Protein AF-A0A9W7DKU5-F1 (afdb_monomer_lite)

Foldseek 3Di:
DVVVVVVVVLQLVLQVCVVVVVVVVNVVSCVVVVHDHDNPDDPDHPVVVVVVVVVVVVVVVVVVPPDPPPPVPVPDDPVRVVVCVVVVPDDPPDDPPPPPDPPDLPPVDDDWDFQEKEWEFAQAPPRDTFGWIWTFTPQQWIWIAGPVVSDTQDIDHQPDPPSFRWNYWYDDHHHQWIWTAGQQQKIWIWGWHQDPVRGIDTHTDDIDRPDRGGDDDDDDDDPDPPDPDD

Secondary structure (DSSP, 8-state):
-HHHHHHHHHHHHHHHHHHTT-HHHHHHHHHHTT-PPP-PPPSS-HHHHHHHHHHHHHHHHHHHHS-TT-GGGGTS-HHHHHHHHHTT-----------S-------S-SS--EEEEEEEEEE-TTS-EEEEEEEEETTSEEEEEETTTTEEEEEEES-SGGGPPEEEEEEPTTSSEEEEEETTSEEEEEEEEE-TTS-EEEEEEEEEE--SS-----------------

Radius of gyration: 28.27 Å; chains: 1; bounding box: 56×48×71 Å

InterPro domains:
  IPR006594 LIS1 homology motif [PS50896] (9-37)
  IPR060045 Uncharacterised conserved protein UCP007778-like [PF27702] (8-224)

Organism: Ambrosiozyma monospora (NCBI:txid43982)

Structure (mmCIF, N/CA/C/O backbone):
data_AF-A0A9W7DKU5-F1
#
_entry.id   AF-A0A9W7DKU5-F1
#
loop_
_atom_site.group_PDB
_atom_site.id
_atom_site.type_symbol
_atom_site.label_atom_id
_atom_site.label_alt_id
_atom_site.label_comp_id
_atom_site.label_asym_id
_atom_site.label_entity_id
_atom_site.label_seq_id
_atom_site.pdbx_PDB_ins_code
_atom_site.Cartn_x
_atom_site.Cartn_y
_atom_site.Cartn_z
_atom_site.occupancy
_atom_site.B_iso_or_equiv
_atom_site.auth_seq_id
_atom_site.auth_comp_id
_atom_site.auth_asym_id
_atom_site.auth_atom_id
_atom_site.pdbx_PDB_model_num
ATOM 1 N N . MET A 1 1 ? 20.667 16.387 -25.585 1.00 47.34 1 MET A N 1
ATOM 2 C CA . MET A 1 1 ? 20.121 15.014 -25.560 1.00 47.34 1 MET A CA 1
ATOM 3 C C . MET A 1 1 ? 19.881 14.369 -26.932 1.00 47.34 1 MET A C 1
ATOM 5 O O . MET A 1 1 ? 19.996 13.155 -26.936 1.00 47.34 1 MET A O 1
ATOM 9 N N . PRO A 1 2 ? 19.623 15.064 -28.066 1.00 56.12 2 PRO A N 1
ATOM 10 C CA . PRO A 1 2 ? 19.395 14.369 -29.350 1.00 56.12 2 PRO A CA 1
ATOM 11 C C . PRO A 1 2 ? 20.642 13.654 -29.911 1.00 56.12 2 PRO A C 1
ATOM 13 O O . PRO A 1 2 ? 20.536 12.567 -30.461 1.00 56.12 2 PRO A O 1
ATOM 16 N N . GLU A 1 3 ? 21.845 14.182 -29.663 1.00 61.25 3 GLU A N 1
ATOM 17 C CA . GLU A 1 3 ? 23.104 13.611 -30.185 1.00 61.25 3 GLU A CA 1
ATOM 18 C C . GLU A 1 3 ? 23.424 12.186 -29.688 1.00 61.25 3 GLU A C 1
ATOM 20 O O . GLU A 1 3 ? 24.168 11.452 -30.335 1.00 61.25 3 GLU A O 1
ATOM 25 N N . LEU A 1 4 ? 22.878 11.781 -28.535 1.00 61.50 4 LEU A N 1
ATOM 26 C CA . LEU A 1 4 ? 23.079 10.440 -27.970 1.00 61.50 4 LEU A CA 1
ATOM 27 C C . LEU A 1 4 ? 22.176 9.390 -28.630 1.00 61.50 4 LEU A C 1
ATOM 29 O O . LEU A 1 4 ? 22.598 8.247 -28.798 1.00 61.50 4 LEU A O 1
ATOM 33 N N . GLU A 1 5 ? 20.958 9.778 -29.014 1.00 69.69 5 GLU A N 1
ATOM 34 C CA . GLU A 1 5 ? 20.007 8.893 -29.694 1.00 69.69 5 GLU A CA 1
ATOM 35 C C . GLU A 1 5 ? 20.455 8.629 -31.135 1.00 69.69 5 GLU A C 1
ATOM 37 O O . GLU A 1 5 ? 20.505 7.474 -31.565 1.00 69.69 5 GLU A O 1
ATOM 42 N N . ASP A 1 6 ? 20.899 9.675 -31.836 1.00 78.38 6 ASP A N 1
ATOM 43 C CA . ASP A 1 6 ? 21.422 9.564 -33.201 1.00 78.38 6 ASP A CA 1
ATOM 44 C C . ASP A 1 6 ? 22.658 8.657 -33.262 1.00 78.38 6 ASP A C 1
ATOM 46 O O . ASP A 1 6 ? 22.780 7.817 -34.157 1.00 78.38 6 ASP A O 1
ATOM 50 N N . LEU A 1 7 ? 23.544 8.751 -32.265 1.00 81.94 7 LEU A N 1
ATOM 51 C CA . LEU A 1 7 ? 24.735 7.908 -32.187 1.00 81.94 7 LEU A CA 1
ATOM 52 C C . LEU A 1 7 ? 24.393 6.425 -31.979 1.00 81.94 7 LEU A C 1
ATOM 54 O O . LEU A 1 7 ? 25.037 5.549 -32.566 1.00 81.94 7 LEU A O 1
ATOM 58 N N . HIS A 1 8 ? 23.388 6.127 -31.156 1.00 84.00 8 HIS A N 1
ATOM 59 C CA . HIS A 1 8 ? 22.955 4.752 -30.917 1.00 84.00 8 HIS A CA 1
ATOM 60 C C . HIS A 1 8 ? 22.357 4.129 -32.185 1.00 84.00 8 HIS A C 1
ATOM 62 O O . HIS A 1 8 ? 22.741 3.025 -32.574 1.00 84.00 8 HIS A O 1
ATOM 68 N N . ILE A 1 9 ? 21.497 4.871 -32.889 1.00 84.38 9 ILE A N 1
ATOM 69 C CA . ILE A 1 9 ? 20.890 4.430 -34.152 1.00 84.38 9 ILE A CA 1
ATOM 70 C C . ILE A 1 9 ? 21.968 4.185 -35.214 1.00 84.38 9 ILE A C 1
ATOM 72 O O . ILE A 1 9 ? 21.976 3.136 -35.858 1.00 84.38 9 ILE A O 1
ATOM 76 N N . GLN A 1 10 ? 22.916 5.112 -35.370 1.00 86.88 10 GLN A N 1
ATOM 77 C CA . GLN A 1 10 ? 24.027 4.963 -36.315 1.00 86.88 10 GLN A CA 1
ATOM 78 C C . GLN A 1 10 ? 24.883 3.727 -36.007 1.00 86.88 10 GLN A C 1
ATOM 80 O O . GLN A 1 10 ? 25.298 3.019 -36.924 1.00 86.88 10 GLN A O 1
ATOM 85 N N . THR A 1 11 ? 25.088 3.419 -34.723 1.00 87.38 11 THR A N 1
ATOM 86 C CA . THR A 1 11 ? 25.831 2.228 -34.285 1.00 87.38 11 THR A CA 1
ATOM 87 C C . THR A 1 11 ? 25.085 0.935 -34.632 1.00 87.38 11 THR A C 1
ATOM 89 O O . THR A 1 11 ? 25.689 0.003 -35.165 1.00 87.38 11 THR A O 1
ATOM 92 N N . LEU A 1 12 ? 23.765 0.889 -34.416 1.00 87.56 12 LEU A N 1
ATOM 93 C CA . LEU A 1 12 ? 22.920 -0.248 -34.807 1.00 87.56 12 LEU A CA 1
ATOM 94 C C . LEU A 1 12 ? 22.948 -0.487 -36.326 1.00 87.56 12 LEU A C 1
ATOM 96 O O . LEU A 1 12 ? 23.052 -1.631 -36.776 1.00 87.56 12 LEU A O 1
ATOM 100 N N . ILE A 1 13 ? 22.899 0.588 -37.120 1.00 87.50 13 ILE A N 1
ATOM 101 C CA . ILE A 1 13 ? 22.986 0.520 -38.585 1.00 87.50 13 ILE A CA 1
ATOM 102 C C . ILE A 1 13 ? 24.361 -0.002 -39.016 1.00 87.50 13 ILE A C 1
ATOM 104 O O . ILE A 1 13 ? 24.438 -0.920 -39.832 1.00 87.50 13 ILE A O 1
ATOM 108 N N . ALA A 1 14 ? 25.446 0.539 -38.457 1.00 87.06 14 ALA A N 1
ATOM 109 C CA . ALA A 1 14 ? 26.804 0.110 -38.782 1.00 87.06 14 ALA A CA 1
ATOM 110 C C . ALA A 1 14 ? 27.025 -1.384 -38.480 1.00 87.06 14 ALA A C 1
ATOM 112 O O . ALA A 1 14 ? 27.621 -2.099 -39.290 1.00 87.06 14 ALA A O 1
ATOM 113 N N . HIS A 1 15 ? 26.490 -1.879 -37.360 1.00 87.75 15 HIS A N 1
ATOM 114 C CA . HIS A 1 15 ? 26.568 -3.296 -37.004 1.00 87.75 15 HIS A CA 1
ATOM 115 C C . HIS A 1 15 ? 25.795 -4.181 -37.986 1.00 87.75 15 HIS A C 1
ATOM 117 O O . HIS A 1 15 ? 26.341 -5.162 -38.487 1.00 87.75 15 HIS A O 1
ATOM 123 N N . TYR A 1 16 ? 24.572 -3.786 -38.353 1.00 88.19 16 TYR A N 1
ATOM 124 C CA . TYR A 1 16 ? 23.778 -4.499 -39.355 1.00 88.19 16 TYR A CA 1
ATOM 125 C C . TYR A 1 16 ? 24.484 -4.567 -40.720 1.00 88.19 16 TYR A C 1
ATOM 127 O O . TYR A 1 16 ? 24.527 -5.627 -41.351 1.00 88.19 16 TYR A O 1
ATOM 135 N N . LEU A 1 17 ? 25.063 -3.453 -41.182 1.00 88.94 17 LEU A N 1
ATOM 136 C CA . LEU A 1 17 ? 25.793 -3.404 -42.454 1.00 88.94 17 LEU A CA 1
ATOM 137 C C . LEU A 1 17 ? 27.011 -4.333 -42.440 1.00 88.94 17 LEU A C 1
ATOM 139 O O . LEU A 1 17 ? 27.300 -4.983 -43.446 1.00 88.94 17 LEU A O 1
ATOM 143 N N . LYS A 1 18 ? 27.704 -4.428 -41.301 1.00 86.56 18 LYS A N 1
ATOM 144 C CA . LYS A 1 18 ? 28.833 -5.341 -41.127 1.00 86.56 18 LYS A CA 1
ATOM 145 C C . LYS A 1 18 ? 28.395 -6.807 -41.116 1.00 86.56 18 LYS A C 1
ATOM 147 O O . LYS A 1 18 ? 28.976 -7.595 -41.857 1.00 86.56 18 LYS A O 1
ATOM 152 N N . GLU A 1 19 ? 27.371 -7.166 -40.340 1.00 86.94 19 GLU A N 1
ATOM 153 C CA . GLU A 1 19 ? 26.833 -8.537 -40.271 1.00 86.94 19 GLU A CA 1
ATOM 154 C C . GLU A 1 19 ? 26.373 -9.059 -41.641 1.00 86.94 19 GLU A C 1
ATOM 156 O O . GLU A 1 19 ? 26.553 -10.234 -41.955 1.00 86.94 19 GLU A O 1
ATOM 161 N N . ASN A 1 20 ? 25.837 -8.175 -42.488 1.00 88.31 20 ASN A N 1
ATOM 162 C CA . ASN A 1 20 ? 25.346 -8.514 -43.826 1.00 88.31 20 ASN A CA 1
ATOM 163 C C . ASN A 1 20 ? 26.393 -8.328 -44.943 1.00 88.31 20 ASN A C 1
ATOM 165 O O . ASN A 1 20 ? 26.048 -8.382 -46.123 1.00 88.31 20 ASN A O 1
ATOM 169 N N . ASN A 1 21 ? 27.671 -8.122 -44.603 1.00 89.44 21 ASN A N 1
ATOM 170 C CA . ASN A 1 21 ? 28.780 -7.940 -45.552 1.00 89.44 21 ASN A CA 1
ATOM 171 C C . ASN A 1 21 ? 28.615 -6.753 -46.533 1.00 89.44 21 ASN A C 1
ATOM 173 O O . ASN A 1 21 ? 29.176 -6.752 -47.632 1.00 89.44 21 ASN A O 1
ATOM 177 N N . LEU A 1 22 ? 27.892 -5.700 -46.140 1.00 89.88 22 LEU A N 1
ATOM 178 C CA . LEU A 1 22 ? 27.639 -4.495 -46.944 1.00 89.88 22 LEU A CA 1
ATOM 179 C C . LEU A 1 22 ? 28.752 -3.449 -46.767 1.00 89.88 22 LEU A C 1
ATOM 181 O O . LEU A 1 22 ? 28.529 -2.308 -46.360 1.00 89.88 22 LEU A O 1
ATOM 185 N N . THR A 1 23 ? 29.982 -3.841 -47.092 1.00 88.44 23 THR A N 1
ATOM 186 C CA . THR A 1 23 ? 31.206 -3.076 -46.792 1.00 88.44 23 THR A CA 1
ATOM 187 C C . THR A 1 23 ? 31.284 -1.712 -47.482 1.00 88.44 23 THR A C 1
ATOM 189 O O . THR A 1 23 ? 31.751 -0.751 -46.878 1.00 88.44 23 THR A O 1
ATOM 192 N N . LYS A 1 24 ? 30.788 -1.589 -48.721 1.00 88.56 24 LYS A N 1
ATOM 193 C CA . LYS A 1 24 ? 30.760 -0.309 -49.457 1.00 88.56 24 LYS A CA 1
ATOM 194 C C . LYS A 1 24 ? 29.834 0.715 -48.798 1.00 88.56 24 LYS A C 1
ATOM 196 O O . LYS A 1 24 ? 30.181 1.886 -48.691 1.00 88.56 24 LYS A O 1
ATOM 201 N N . THR A 1 25 ? 28.669 0.264 -48.344 1.00 89.31 25 THR A N 1
ATOM 202 C CA . THR A 1 25 ? 27.676 1.113 -47.675 1.00 89.31 25 THR A CA 1
ATOM 203 C C . THR A 1 25 ? 28.145 1.507 -46.279 1.00 89.31 25 THR A C 1
ATOM 205 O O . THR A 1 25 ? 27.963 2.647 -45.870 1.00 89.31 25 THR A O 1
ATOM 208 N N . LEU A 1 26 ? 28.816 0.591 -45.577 1.00 87.94 26 LEU A N 1
ATOM 209 C CA . LEU A 1 26 ? 29.442 0.872 -44.288 1.00 87.94 26 LEU A CA 1
ATOM 210 C C . LEU A 1 26 ? 30.517 1.962 -44.408 1.00 87.94 26 LEU A C 1
ATOM 212 O O . LEU A 1 26 ? 30.524 2.899 -43.620 1.00 87.94 26 LEU A O 1
ATOM 216 N N . GLN A 1 27 ? 31.371 1.889 -45.433 1.00 87.62 27 GLN A N 1
ATOM 217 C CA . GLN A 1 27 ? 32.376 2.924 -45.697 1.00 87.62 27 GLN A CA 1
ATOM 218 C C . GLN A 1 27 ? 31.746 4.287 -46.005 1.00 87.62 27 GLN A C 1
ATOM 220 O O . GLN A 1 27 ? 32.241 5.305 -45.532 1.00 87.62 27 GLN A O 1
ATOM 225 N N . ALA A 1 28 ? 30.652 4.318 -46.772 1.00 89.44 28 ALA A N 1
ATOM 226 C CA . ALA A 1 28 ? 29.928 5.559 -47.044 1.00 89.44 28 ALA A CA 1
ATOM 227 C C . ALA A 1 28 ? 29.355 6.181 -45.756 1.00 89.44 28 ALA A C 1
ATOM 229 O O . ALA A 1 28 ? 29.500 7.383 -45.549 1.00 89.44 28 ALA A O 1
ATOM 230 N N . LEU A 1 29 ? 28.791 5.359 -44.865 1.00 89.31 29 LEU A N 1
ATOM 231 C CA . LEU A 1 29 ? 28.268 5.799 -43.569 1.00 89.31 29 LEU A CA 1
ATOM 232 C C . LEU A 1 29 ? 29.376 6.343 -42.649 1.00 89.31 29 LEU A C 1
ATOM 234 O O . LEU A 1 29 ? 29.209 7.392 -42.034 1.00 89.31 29 LEU A O 1
ATOM 238 N N . GLU A 1 30 ? 30.523 5.663 -42.570 1.00 88.12 30 GLU A N 1
ATOM 239 C CA . GLU A 1 30 ? 31.671 6.120 -41.769 1.00 88.12 30 GLU A CA 1
ATOM 240 C C . GLU A 1 30 ? 32.238 7.459 -42.270 1.00 88.12 30 GLU A C 1
ATOM 242 O O . GLU A 1 30 ? 32.696 8.275 -41.467 1.00 88.12 30 GLU A O 1
ATOM 247 N N . LEU A 1 31 ? 32.190 7.700 -43.586 1.00 89.56 31 LEU A N 1
ATOM 248 C CA . LEU A 1 31 ? 32.593 8.968 -44.195 1.00 89.56 31 LEU A CA 1
ATOM 249 C C . LEU A 1 31 ? 31.596 10.093 -43.902 1.00 89.56 31 LEU A C 1
ATOM 251 O O . LEU A 1 31 ? 32.018 11.201 -43.583 1.00 89.56 31 LEU A O 1
ATOM 255 N N . GLU A 1 32 ? 30.295 9.815 -43.979 1.00 86.44 32 GLU A N 1
ATOM 256 C CA . GLU A 1 32 ? 29.235 10.796 -43.715 1.00 86.44 32 GLU A CA 1
ATOM 257 C C . GLU A 1 32 ? 29.215 11.237 -42.245 1.00 86.44 32 GLU A C 1
ATOM 259 O O . GLU A 1 32 ? 29.110 12.424 -41.944 1.00 86.44 32 GLU A O 1
ATOM 264 N N . VAL A 1 33 ? 29.399 10.286 -41.327 1.00 85.44 33 VAL A N 1
ATOM 265 C CA . VAL A 1 33 ? 29.448 10.537 -39.876 1.00 85.44 33 VAL A CA 1
ATOM 266 C C . VAL A 1 33 ? 30.858 10.955 -39.418 1.00 85.44 33 VAL A C 1
ATOM 268 O O . VAL A 1 33 ? 31.061 11.341 -38.266 1.00 85.44 33 VAL A O 1
ATOM 271 N N . ASN A 1 34 ? 31.849 10.906 -40.317 1.00 86.25 34 ASN A N 1
ATOM 272 C CA . ASN A 1 34 ? 33.266 11.178 -40.055 1.00 86.25 34 ASN A CA 1
ATOM 273 C C . ASN A 1 34 ? 33.799 10.440 -38.806 1.00 86.25 34 ASN A C 1
ATOM 275 O O . ASN A 1 34 ? 34.512 10.997 -37.965 1.00 86.25 34 ASN A O 1
ATOM 279 N N . ARG A 1 35 ? 33.405 9.172 -38.651 1.00 82.69 35 ARG A N 1
ATOM 280 C CA . ARG A 1 35 ? 33.720 8.336 -37.487 1.00 82.69 35 ARG A CA 1
ATOM 281 C C . ARG A 1 35 ? 33.804 6.872 -37.901 1.00 82.69 35 ARG A C 1
ATOM 283 O O . ARG A 1 35 ? 32.966 6.382 -38.645 1.00 82.69 35 ARG A O 1
ATOM 290 N N . LYS A 1 36 ? 34.787 6.157 -37.348 1.00 82.38 36 LYS A N 1
ATOM 291 C CA . LYS A 1 36 ? 34.850 4.691 -37.416 1.00 82.38 36 LYS A CA 1
ATOM 292 C C . LYS A 1 36 ? 34.083 4.085 -36.248 1.00 82.38 36 LYS A C 1
ATOM 294 O O . LYS A 1 36 ? 34.273 4.519 -35.110 1.00 82.38 36 LYS A O 1
ATOM 299 N N . PHE A 1 37 ? 33.253 3.085 -36.518 1.00 81.75 37 PHE A N 1
ATOM 300 C CA . PHE A 1 37 ? 32.490 2.405 -35.473 1.00 81.75 37 PHE A CA 1
ATOM 301 C C . PHE A 1 37 ? 33.325 1.297 -34.819 1.00 81.75 37 PHE A C 1
ATOM 303 O O . PHE A 1 37 ? 34.087 0.593 -35.483 1.00 81.75 37 PHE A O 1
ATOM 310 N N . GLN A 1 38 ? 33.197 1.162 -33.498 1.00 78.75 38 GLN A N 1
ATOM 311 C CA . GLN A 1 38 ? 33.694 0.003 -32.758 1.00 78.75 38 GLN A CA 1
ATOM 312 C C . GLN A 1 38 ? 32.600 -1.066 -32.750 1.00 78.75 38 GLN A C 1
ATOM 314 O O . GLN A 1 38 ? 31.420 -0.743 -32.645 1.00 78.75 38 GLN A O 1
ATOM 319 N N . TYR A 1 39 ? 32.994 -2.327 -32.905 1.00 70.19 39 TYR A N 1
ATOM 320 C CA . TYR A 1 39 ? 32.072 -3.450 -33.115 1.00 70.19 39 TYR A CA 1
ATOM 321 C C . TYR A 1 39 ? 32.077 -4.420 -31.933 1.00 70.19 39 TYR A C 1
ATOM 323 O O . TYR A 1 39 ? 31.933 -5.627 -32.126 1.00 70.19 39 TYR A O 1
ATOM 331 N N . ASP A 1 40 ? 32.321 -3.898 -30.735 1.00 66.44 40 ASP A N 1
ATOM 332 C CA . ASP A 1 40 ? 32.198 -4.679 -29.511 1.00 66.44 40 ASP A CA 1
ATOM 333 C C . ASP A 1 40 ? 30.715 -4.980 -29.248 1.00 66.44 40 ASP A C 1
ATOM 335 O O . ASP A 1 40 ? 29.835 -4.271 -29.743 1.00 66.44 40 ASP A O 1
ATOM 339 N N . SER A 1 41 ? 30.446 -6.083 -28.545 1.00 62.81 41 SER A N 1
ATOM 340 C CA . SER A 1 41 ? 29.128 -6.724 -28.470 1.00 62.81 41 SER A CA 1
ATOM 341 C C . SER A 1 41 ? 27.990 -5.738 -28.200 1.00 62.81 41 SER A C 1
ATOM 343 O O . SER A 1 41 ? 27.953 -5.106 -27.144 1.00 62.81 41 SER A O 1
ATOM 345 N N . LEU A 1 42 ? 27.042 -5.657 -29.133 1.00 73.00 42 LEU A N 1
ATOM 346 C CA . LEU A 1 42 ? 25.752 -5.024 -28.890 1.00 73.00 42 LEU A CA 1
ATOM 347 C C . LEU A 1 42 ? 24.892 -5.913 -27.990 1.00 73.00 42 LEU A C 1
ATOM 349 O O . LEU A 1 42 ? 24.891 -7.135 -28.144 1.00 73.00 42 LEU A O 1
ATOM 353 N N . ASP A 1 43 ? 24.114 -5.283 -27.111 1.00 76.00 43 ASP A N 1
ATOM 354 C CA . ASP A 1 43 ? 23.130 -5.977 -26.274 1.00 76.00 43 ASP A CA 1
ATOM 355 C C . ASP A 1 43 ? 22.001 -6.602 -27.118 1.00 76.00 43 ASP A C 1
ATOM 357 O O . ASP A 1 43 ? 21.480 -7.661 -26.772 1.00 76.00 43 ASP A O 1
ATOM 361 N N . GLU A 1 44 ? 21.641 -5.975 -28.247 1.00 81.25 44 GLU A N 1
ATOM 362 C CA . GLU A 1 44 ? 20.594 -6.450 -29.156 1.00 81.25 44 GLU A CA 1
ATOM 363 C C . GLU A 1 44 ? 20.874 -6.055 -30.627 1.00 81.25 44 GLU A C 1
ATOM 365 O O . GLU A 1 44 ? 21.240 -4.906 -30.898 1.00 81.25 44 GLU A O 1
ATOM 370 N N . PRO A 1 45 ? 20.691 -6.964 -31.609 1.00 85.62 45 PRO A N 1
ATOM 371 C CA . PRO A 1 45 ? 20.859 -6.644 -33.024 1.00 85.62 45 PRO A CA 1
ATOM 372 C C . PRO A 1 45 ? 19.647 -5.894 -33.606 1.00 85.62 45 PRO A C 1
ATOM 374 O O . PRO A 1 45 ? 18.494 -6.168 -33.272 1.00 85.62 45 PRO A O 1
ATOM 377 N N . LEU A 1 46 ? 19.891 -5.014 -34.586 1.00 86.12 46 LEU A N 1
ATOM 378 C CA . LEU A 1 46 ? 18.846 -4.222 -35.259 1.00 86.12 46 LEU A CA 1
ATOM 379 C C . LEU A 1 46 ? 17.732 -5.084 -35.887 1.00 86.12 46 LEU A C 1
ATOM 381 O O . LEU A 1 46 ? 16.568 -4.686 -35.919 1.00 86.12 46 LEU A O 1
ATOM 385 N N . SER A 1 47 ? 18.077 -6.275 -36.376 1.00 85.00 47 SER A N 1
ATOM 386 C CA . SER A 1 47 ? 17.118 -7.226 -36.946 1.00 85.00 47 SER A CA 1
ATOM 387 C C . SER A 1 47 ? 16.091 -7.715 -35.919 1.00 85.00 47 SER A C 1
ATOM 389 O O . SER A 1 47 ? 14.919 -7.853 -36.267 1.00 85.00 47 SER A O 1
ATOM 391 N N . SER A 1 48 ? 16.500 -7.916 -34.660 1.00 87.69 48 SER A N 1
ATOM 392 C CA . SER A 1 48 ? 15.612 -8.275 -33.544 1.00 87.69 48 SER A CA 1
ATOM 393 C C . SER A 1 48 ? 14.599 -7.162 -33.286 1.00 87.69 48 SER A C 1
ATOM 395 O O . SER A 1 48 ? 13.393 -7.386 -33.385 1.00 87.69 48 SER A O 1
ATOM 397 N N . ILE A 1 49 ? 15.088 -5.928 -33.134 1.00 87.62 49 ILE A N 1
ATOM 398 C CA . ILE A 1 49 ? 14.265 -4.735 -32.889 1.00 87.62 49 ILE A CA 1
ATOM 399 C C . ILE A 1 49 ? 13.209 -4.547 -33.994 1.00 87.62 49 ILE A C 1
ATOM 401 O O . ILE A 1 49 ? 12.034 -4.274 -33.725 1.00 87.62 49 ILE A O 1
ATOM 405 N N . ILE A 1 50 ? 13.602 -4.707 -35.263 1.00 88.06 50 ILE A N 1
ATOM 406 C CA . ILE A 1 50 ? 12.684 -4.583 -36.406 1.00 88.06 50 ILE A CA 1
ATOM 407 C C . ILE A 1 50 ? 11.663 -5.729 -36.426 1.00 88.06 50 ILE A C 1
ATOM 409 O O . ILE A 1 50 ? 10.478 -5.496 -36.693 1.00 88.06 50 ILE A O 1
ATOM 413 N N . ASN A 1 51 ? 12.084 -6.961 -36.139 1.00 87.19 51 ASN A N 1
ATOM 414 C CA . ASN A 1 51 ? 11.183 -8.111 -36.077 1.00 87.19 51 ASN A CA 1
ATOM 415 C C . ASN A 1 51 ? 10.134 -7.938 -34.976 1.00 87.19 51 ASN A C 1
ATOM 417 O O . ASN A 1 51 ? 8.944 -8.121 -35.230 1.00 87.19 51 ASN A O 1
ATOM 421 N N . ASP A 1 52 ? 10.533 -7.477 -33.797 1.00 83.56 52 ASP A N 1
ATOM 422 C CA . ASP A 1 52 ? 9.609 -7.184 -32.705 1.00 83.56 52 ASP A CA 1
ATOM 423 C C . ASP A 1 52 ? 8.624 -6.082 -33.083 1.00 83.56 52 ASP A C 1
ATOM 425 O O . ASP A 1 52 ? 7.410 -6.216 -32.888 1.00 83.56 52 ASP A O 1
ATOM 429 N N . ARG A 1 53 ? 9.111 -5.018 -33.730 1.00 85.81 53 ARG A N 1
ATOM 430 C CA . ARG A 1 53 ? 8.245 -3.936 -34.198 1.00 85.81 53 ARG A CA 1
ATOM 431 C C . ARG A 1 53 ? 7.244 -4.409 -35.249 1.00 85.81 53 ARG A C 1
ATOM 433 O O . ARG A 1 53 ? 6.071 -4.035 -35.187 1.00 85.81 53 ARG A O 1
ATOM 440 N N . THR A 1 54 ? 7.678 -5.213 -36.215 1.00 87.25 54 THR A N 1
ATOM 441 C CA . THR A 1 54 ? 6.796 -5.734 -37.269 1.00 87.25 54 THR A CA 1
ATOM 442 C C . THR A 1 54 ? 5.784 -6.733 -36.716 1.00 87.25 54 THR A C 1
ATOM 444 O O . THR A 1 54 ? 4.610 -6.659 -37.081 1.00 87.25 54 THR A O 1
ATOM 447 N N . ASN A 1 55 ? 6.181 -7.600 -35.784 1.00 84.69 55 ASN A N 1
ATOM 448 C CA . ASN A 1 55 ? 5.277 -8.509 -35.080 1.00 84.69 55 ASN A CA 1
ATOM 449 C C . ASN A 1 55 ? 4.231 -7.742 -34.267 1.00 84.69 55 ASN A C 1
ATOM 451 O O . ASN A 1 55 ? 3.039 -8.026 -34.370 1.00 84.69 55 ASN A O 1
ATOM 455 N N . PHE A 1 56 ? 4.647 -6.705 -33.538 1.00 82.69 56 PHE A N 1
ATOM 456 C CA . PHE A 1 56 ? 3.732 -5.827 -32.815 1.00 82.69 56 PHE A CA 1
ATOM 457 C C . PHE A 1 56 ? 2.719 -5.148 -33.749 1.00 82.69 56 PHE A C 1
ATOM 459 O O . PHE A 1 56 ? 1.524 -5.108 -33.453 1.00 82.69 56 PHE A O 1
ATOM 466 N N . LEU A 1 57 ? 3.167 -4.636 -34.901 1.00 81.31 57 LEU A N 1
ATOM 467 C CA . LEU A 1 57 ? 2.278 -4.008 -35.882 1.00 81.31 57 LEU A CA 1
ATOM 468 C C . LEU A 1 57 ? 1.298 -5.010 -36.507 1.00 81.31 57 LEU A C 1
ATOM 470 O O . LEU A 1 57 ? 0.130 -4.667 -36.677 1.00 81.31 57 LEU A O 1
ATOM 474 N N . LYS A 1 58 ? 1.732 -6.246 -36.786 1.00 83.56 58 LYS A N 1
ATOM 475 C CA . LYS A 1 58 ? 0.854 -7.328 -37.264 1.00 83.56 58 LYS A CA 1
ATOM 476 C C . LYS A 1 58 ? -0.220 -7.681 -36.236 1.00 83.56 58 LYS A C 1
ATOM 478 O O . LYS A 1 58 ? -1.392 -7.751 -36.591 1.00 83.56 58 LYS A O 1
ATOM 483 N N . LEU A 1 59 ? 0.157 -7.830 -34.965 1.00 75.75 59 LEU A N 1
ATOM 484 C CA . LEU A 1 59 ? -0.788 -8.086 -33.872 1.00 75.75 59 LEU A CA 1
ATOM 485 C C . LEU A 1 59 ? -1.793 -6.938 -33.717 1.00 75.75 59 LEU A C 1
ATOM 487 O O . LEU A 1 59 ? -2.988 -7.171 -33.551 1.00 75.75 59 LEU A O 1
ATOM 491 N N . LYS A 1 60 ? -1.330 -5.690 -33.836 1.00 75.19 60 LYS A N 1
ATOM 492 C CA . LYS A 1 60 ? -2.192 -4.504 -33.783 1.00 75.19 60 LYS A CA 1
ATOM 493 C C . LYS A 1 60 ? -3.159 -4.428 -34.972 1.00 75.19 60 LYS A C 1
ATOM 495 O O . LYS A 1 60 ? -4.308 -4.038 -34.793 1.00 75.19 60 LYS A O 1
ATOM 500 N N . ALA A 1 61 ? -2.716 -4.802 -36.172 1.00 74.06 61 ALA A N 1
ATOM 501 C CA . ALA A 1 61 ? -3.571 -4.860 -37.357 1.00 74.06 61 ALA A CA 1
ATOM 502 C C . ALA A 1 61 ? -4.649 -5.950 -37.222 1.00 74.06 61 ALA A C 1
ATOM 504 O O . ALA A 1 61 ? -5.825 -5.671 -37.433 1.00 74.06 61 ALA A O 1
ATOM 505 N N . GLN A 1 62 ? -4.279 -7.143 -36.744 1.00 69.12 62 GLN A N 1
ATOM 506 C CA . GLN A 1 62 ? -5.227 -8.228 -36.448 1.00 69.12 62 GLN A CA 1
ATOM 507 C C . GLN A 1 62 ? -6.260 -7.837 -35.378 1.00 69.12 62 GLN A C 1
ATOM 509 O O . GLN A 1 62 ? -7.423 -8.219 -35.468 1.00 69.12 62 GLN A O 1
ATOM 514 N N . GLN A 1 63 ? -5.868 -7.033 -34.385 1.00 60.66 63 GLN A N 1
ATOM 515 C CA . GLN A 1 63 ? -6.796 -6.499 -33.380 1.00 60.66 63 GLN A CA 1
ATOM 516 C C . GLN A 1 63 ? -7.807 -5.487 -33.941 1.00 60.66 63 GLN A C 1
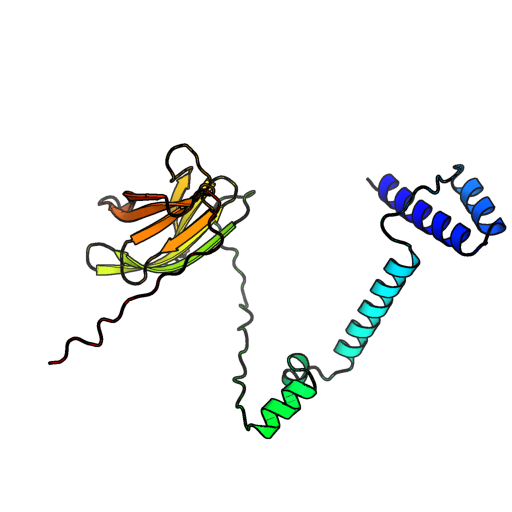ATOM 518 O O . GLN A 1 63 ? -8.879 -5.336 -33.349 1.00 60.66 63 GLN A O 1
ATOM 523 N N . ASN A 1 64 ? -7.469 -4.808 -35.043 1.00 56.56 64 ASN A N 1
ATOM 524 C CA . ASN A 1 64 ? -8.312 -3.800 -35.691 1.00 56.56 64 ASN A CA 1
ATOM 525 C C . ASN A 1 64 ? -9.246 -4.387 -36.764 1.00 56.56 64 ASN A C 1
ATOM 527 O O . ASN A 1 64 ? -10.274 -3.781 -37.043 1.00 56.56 64 ASN A O 1
ATOM 531 N N . GLU A 1 65 ? -8.916 -5.543 -37.350 1.00 54.56 65 GLU A N 1
ATOM 532 C CA . GLU A 1 65 ? -9.778 -6.254 -38.315 1.00 54.56 65 GLU A CA 1
ATOM 533 C C . GLU A 1 65 ? -10.820 -7.171 -37.644 1.00 54.56 65 GLU A C 1
ATOM 535 O O . GLU A 1 65 ? -11.767 -7.613 -38.291 1.00 54.56 65 GLU A O 1
ATOM 540 N N . MET A 1 66 ? -10.687 -7.436 -36.340 1.00 47.12 66 MET A N 1
ATOM 541 C CA . MET A 1 66 ? -11.715 -8.123 -35.556 1.00 47.12 66 MET A CA 1
ATOM 542 C C . MET A 1 66 ? -12.726 -7.125 -34.989 1.00 47.12 66 MET A C 1
ATOM 544 O O . MET A 1 66 ? -12.393 -6.321 -34.112 1.00 47.12 66 MET A O 1
ATOM 548 N N . ASP A 1 67 ? -13.949 -7.249 -35.508 1.00 47.38 67 ASP A N 1
ATOM 549 C CA . ASP A 1 67 ? -15.196 -6.567 -35.152 1.00 47.38 67 ASP A CA 1
ATOM 550 C C . ASP A 1 67 ? -15.200 -5.986 -33.717 1.00 47.38 67 ASP A C 1
ATOM 552 O O . ASP A 1 67 ? -15.017 -6.735 -32.746 1.00 47.38 67 ASP A O 1
ATOM 556 N N . PRO A 1 68 ? -15.374 -4.661 -33.539 1.00 49.81 68 PRO A N 1
ATOM 557 C CA . PRO A 1 68 ? -15.341 -4.016 -32.225 1.00 49.81 68 PRO A CA 1
ATOM 558 C C . PRO A 1 68 ? -16.441 -4.490 -31.262 1.00 49.81 68 PRO A C 1
ATOM 560 O O . PRO A 1 68 ? -16.309 -4.242 -30.065 1.00 49.81 68 PRO A O 1
ATOM 563 N N . ASP A 1 69 ? -17.467 -5.198 -31.747 1.00 50.09 69 ASP A N 1
ATOM 564 C CA . ASP A 1 69 ? -18.565 -5.719 -30.923 1.00 50.09 69 ASP A CA 1
ATOM 565 C C . ASP A 1 69 ? -18.328 -7.133 -30.361 1.00 50.09 69 ASP A C 1
ATOM 567 O O . ASP A 1 69 ? -19.011 -7.547 -29.425 1.00 50.09 69 ASP A O 1
ATOM 571 N N . ASN A 1 70 ? -17.318 -7.875 -30.835 1.00 51.94 70 ASN A N 1
ATOM 572 C CA . ASN A 1 70 ? -17.047 -9.231 -30.340 1.00 51.94 70 ASN A CA 1
ATOM 573 C C . ASN A 1 70 ? -15.970 -9.224 -29.242 1.00 51.94 70 ASN A C 1
ATOM 575 O O . ASN A 1 70 ? -14.837 -9.687 -29.393 1.00 51.94 70 ASN A O 1
ATOM 579 N N . SER A 1 71 ? -16.325 -8.620 -28.110 1.00 52.16 71 SER A N 1
ATOM 580 C CA . SER A 1 71 ? -15.441 -8.462 -26.946 1.00 52.16 71 SER A CA 1
ATOM 581 C C . SER A 1 71 ? -15.106 -9.794 -26.256 1.00 52.16 71 SER A C 1
ATOM 583 O O . SER A 1 71 ? -14.079 -9.902 -25.587 1.00 52.16 71 SER A O 1
ATOM 585 N N . GLU A 1 72 ? -15.930 -10.829 -26.446 1.00 51.97 72 GLU A N 1
ATOM 586 C CA . GLU A 1 72 ? -15.740 -12.146 -25.826 1.00 51.97 72 GLU A CA 1
ATOM 587 C C . GLU A 1 72 ? -14.597 -12.950 -26.465 1.00 51.97 72 GLU A C 1
ATOM 589 O O . GLU A 1 72 ? -13.886 -13.682 -25.775 1.00 51.97 72 GLU A O 1
ATOM 594 N N . SER A 1 73 ? -14.349 -12.780 -27.768 1.00 49.84 73 SER A N 1
ATOM 595 C CA . SER A 1 73 ? -13.304 -13.523 -28.486 1.00 49.84 73 SER A CA 1
ATOM 596 C C . SER A 1 73 ? -11.886 -12.991 -28.257 1.00 49.84 73 SER A C 1
ATOM 598 O O . SER A 1 73 ? -10.927 -13.630 -28.682 1.00 49.84 73 SER A O 1
ATOM 600 N N . LYS A 1 74 ? -11.724 -11.835 -27.595 1.00 57.12 74 LYS A N 1
ATOM 601 C CA . LYS A 1 74 ? -10.407 -11.219 -27.334 1.00 57.12 74 LYS A CA 1
ATOM 602 C C . LYS A 1 74 ? -9.731 -11.722 -26.053 1.00 57.12 74 LYS A C 1
ATOM 604 O O . LYS A 1 74 ? -8.524 -11.550 -25.913 1.00 57.12 74 LYS A O 1
ATOM 609 N N . LEU A 1 75 ? -10.477 -12.333 -25.129 1.00 62.81 75 LEU A N 1
ATOM 610 C CA . LEU A 1 75 ? -9.970 -12.731 -23.806 1.00 62.81 75 LEU A CA 1
ATOM 611 C C . LEU A 1 75 ? -9.541 -14.200 -23.715 1.00 62.81 75 LEU A C 1
ATOM 613 O O . LEU A 1 75 ? -8.755 -14.548 -22.835 1.00 62.81 75 LEU A O 1
ATOM 617 N N . TYR A 1 76 ? -10.039 -15.053 -24.611 1.00 71.38 76 TYR A N 1
ATOM 618 C CA . TYR A 1 76 ? -9.874 -16.501 -24.519 1.00 71.38 76 TYR A CA 1
ATOM 619 C C . TYR A 1 76 ? -9.200 -17.068 -25.764 1.00 71.38 76 TYR A C 1
ATOM 621 O O . TYR A 1 76 ? -9.553 -16.731 -26.893 1.00 71.38 76 TYR A O 1
ATOM 629 N N . THR A 1 77 ? -8.254 -17.986 -25.570 1.00 78.69 77 THR A N 1
ATOM 630 C CA . THR A 1 77 ? -7.689 -18.760 -26.680 1.00 78.69 77 THR A CA 1
ATOM 631 C C . THR A 1 77 ? -8.756 -19.687 -27.286 1.00 78.69 77 THR A C 1
ATOM 633 O O . THR A 1 77 ? -9.709 -20.071 -26.599 1.00 78.69 77 THR A O 1
ATOM 636 N N . PRO A 1 78 ? -8.606 -20.139 -28.546 1.00 77.75 78 PRO A N 1
ATOM 637 C CA . PRO A 1 78 ? -9.545 -21.084 -29.164 1.00 77.75 78 PRO A CA 1
ATOM 638 C C . PRO A 1 78 ? -9.755 -22.367 -28.342 1.00 77.75 78 PRO A C 1
ATOM 640 O O . PRO A 1 78 ? -10.862 -22.900 -28.271 1.00 77.75 78 PRO A O 1
ATOM 643 N N . GLN A 1 79 ? -8.699 -22.830 -27.665 1.00 78.25 79 GLN A N 1
ATOM 644 C CA . GLN A 1 79 ? -8.740 -23.983 -26.764 1.00 78.25 79 GLN A CA 1
ATOM 645 C C . GLN A 1 79 ? -9.599 -23.694 -25.524 1.00 78.25 79 GLN A C 1
ATOM 647 O O . GLN A 1 79 ? -10.461 -24.499 -25.175 1.00 78.25 79 GLN A O 1
ATOM 652 N N . GLN A 1 80 ? -9.435 -22.523 -24.902 1.00 79.94 80 GLN A N 1
ATOM 653 C CA . GLN A 1 80 ? -10.249 -22.094 -23.760 1.00 79.94 80 GLN A CA 1
ATOM 654 C C . GLN A 1 80 ? -11.723 -21.935 -24.144 1.00 79.94 80 GLN A C 1
ATOM 656 O O . GLN A 1 80 ? -12.590 -22.408 -23.417 1.00 79.94 80 GLN A O 1
ATOM 661 N N . LEU A 1 81 ? -12.018 -21.369 -25.317 1.00 80.44 81 LEU A N 1
ATOM 662 C CA . LEU A 1 81 ? -13.389 -21.265 -25.829 1.00 80.44 81 LEU A CA 1
ATOM 663 C C . LEU A 1 81 ? -14.025 -22.642 -26.056 1.00 80.44 81 LEU A C 1
ATOM 665 O O . LEU A 1 81 ? -15.199 -22.836 -25.742 1.00 80.44 81 LEU A O 1
ATOM 669 N N . SER A 1 82 ? -13.261 -23.613 -26.565 1.00 79.69 82 SER A N 1
ATO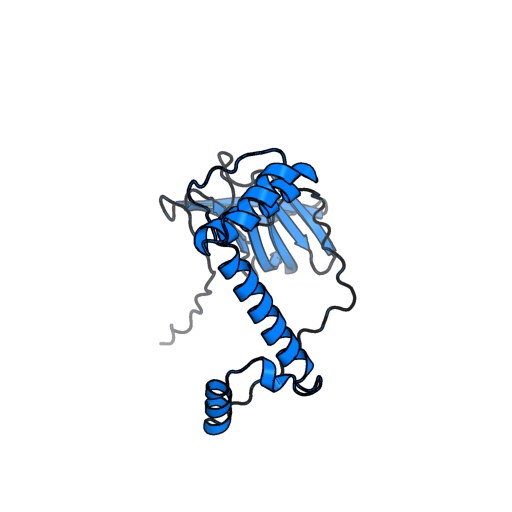M 670 C CA . SER A 1 82 ? -13.747 -24.989 -26.732 1.00 79.69 82 SER A CA 1
ATOM 671 C C . SER A 1 82 ? -14.065 -25.661 -25.389 1.00 79.69 82 SER A C 1
ATOM 673 O O . SER A 1 82 ? -15.071 -26.362 -25.270 1.00 79.69 82 SER A O 1
ATOM 675 N N . LEU A 1 83 ? -13.265 -25.390 -24.353 1.00 84.06 83 LEU A N 1
ATOM 676 C CA . LEU A 1 83 ? -13.481 -25.891 -22.994 1.00 84.06 83 LEU A CA 1
ATOM 677 C C . LEU A 1 83 ? -14.704 -25.245 -22.339 1.00 84.06 83 LEU A C 1
ATOM 679 O O . LEU A 1 83 ? -15.550 -25.954 -21.804 1.00 84.06 83 LEU A O 1
ATOM 683 N N . ILE A 1 84 ? -14.839 -23.923 -22.456 1.00 82.88 84 ILE A N 1
ATOM 684 C CA . ILE A 1 84 ? -15.994 -23.163 -21.958 1.00 82.88 84 ILE A CA 1
ATOM 685 C C . ILE A 1 84 ? -17.290 -23.691 -22.586 1.00 82.88 84 ILE A C 1
ATOM 687 O O . ILE A 1 84 ? -18.249 -23.972 -21.869 1.00 82.88 84 ILE A O 1
ATOM 691 N N . LYS A 1 85 ? -17.297 -23.900 -23.911 1.00 83.88 85 LYS A N 1
ATOM 692 C CA . LYS A 1 85 ? -18.456 -24.433 -24.644 1.00 83.88 85 LYS A CA 1
ATOM 693 C C . LYS A 1 85 ? -18.766 -25.884 -24.281 1.00 83.88 85 LYS A C 1
ATOM 695 O O . LYS A 1 85 ? -19.925 -26.209 -24.048 1.00 83.88 85 LYS A O 1
ATOM 700 N N . SER A 1 86 ? -17.752 -26.749 -24.222 1.00 89.69 86 SER A N 1
ATOM 701 C CA . SER A 1 86 ? -17.944 -28.174 -23.904 1.00 89.69 86 SER A CA 1
ATOM 702 C C . SER A 1 86 ? -18.434 -28.406 -22.475 1.00 89.69 86 SER A C 1
ATOM 704 O O . SER A 1 86 ? -19.212 -29.328 -22.252 1.00 89.69 86 SER A O 1
ATOM 706 N N . HIS A 1 87 ? -18.036 -27.554 -21.530 1.00 86.69 87 HIS A N 1
ATOM 707 C CA . HIS A 1 87 ? -18.413 -27.666 -20.119 1.00 86.69 87 HIS A CA 1
ATOM 708 C C . HIS A 1 87 ? -19.557 -26.725 -19.713 1.00 86.69 87 HIS A C 1
ATOM 710 O O . HIS A 1 87 ? -19.853 -26.622 -18.526 1.00 86.69 87 HIS A O 1
ATOM 716 N N . GLN A 1 88 ? -20.193 -26.035 -20.671 1.00 85.44 88 GLN A N 1
ATOM 717 C CA . GLN A 1 88 ? -21.299 -25.093 -20.425 1.00 85.44 88 GLN A CA 1
ATOM 718 C C . GLN A 1 88 ? -20.971 -24.059 -19.330 1.00 85.44 88 GLN A C 1
ATOM 720 O O . GLN A 1 88 ? -21.826 -23.658 -18.538 1.00 85.44 88 GLN A O 1
ATOM 725 N N . ILE A 1 89 ? -19.708 -23.631 -19.265 1.00 81.62 89 ILE A N 1
ATOM 726 C CA . ILE A 1 89 ? -19.245 -22.680 -18.256 1.00 81.62 89 ILE A CA 1
ATOM 727 C C . ILE A 1 89 ? -19.820 -21.314 -18.618 1.00 81.62 89 ILE A C 1
ATOM 729 O O . ILE A 1 89 ? -19.481 -20.736 -19.649 1.00 81.62 89 ILE A O 1
ATOM 733 N N . THR A 1 90 ? -20.686 -20.780 -17.760 1.00 77.12 90 THR A N 1
ATOM 734 C CA . THR A 1 90 ? -21.169 -19.406 -17.912 1.00 77.12 90 THR A CA 1
ATOM 735 C C . THR A 1 90 ? -20.076 -18.469 -17.422 1.00 77.12 90 THR A C 1
ATOM 737 O O . THR A 1 90 ? -19.846 -18.341 -16.220 1.00 77.12 90 THR A O 1
ATOM 740 N N . VAL A 1 91 ? -19.366 -17.842 -18.354 1.00 74.00 91 VAL A N 1
ATOM 741 C CA . VAL A 1 91 ? -18.391 -16.807 -18.024 1.00 74.00 91 VAL A CA 1
ATOM 742 C C . VAL A 1 91 ? -19.165 -15.517 -17.752 1.00 74.00 91 VAL A C 1
ATOM 744 O O . VAL A 1 91 ? -19.824 -15.014 -18.661 1.00 74.00 91 VAL A O 1
ATOM 747 N N . PRO A 1 92 ? -19.127 -14.960 -16.530 1.00 71.44 92 PRO A N 1
ATOM 748 C CA . PRO A 1 92 ? -19.757 -13.674 -16.281 1.00 71.44 92 PRO A CA 1
ATOM 749 C C . PRO A 1 92 ? -19.059 -12.609 -17.131 1.00 71.44 92 PRO A C 1
ATOM 751 O O . PRO A 1 92 ? -17.834 -12.509 -17.113 1.00 71.44 92 PRO A O 1
ATOM 754 N N . SER A 1 93 ? -19.825 -11.793 -17.857 1.00 67.25 93 SER A N 1
ATOM 755 C CA . SER A 1 93 ? -19.295 -10.596 -18.514 1.00 67.25 93 SER A CA 1
ATOM 756 C C . SER A 1 93 ? -18.915 -9.579 -17.438 1.00 67.25 93 SER A C 1
ATOM 758 O O . SER A 1 93 ? -19.722 -8.744 -17.027 1.00 67.25 93 SER A O 1
ATOM 760 N N . TRP A 1 94 ? -17.684 -9.659 -16.939 1.00 57.12 94 TRP A N 1
ATOM 761 C CA . TRP A 1 94 ? -17.140 -8.658 -16.035 1.00 57.12 94 TRP A CA 1
ATOM 762 C C . TRP A 1 94 ? -16.703 -7.451 -16.865 1.00 57.12 94 TRP A C 1
ATOM 764 O O . TRP A 1 94 ? -15.605 -7.386 -17.408 1.00 57.12 94 TRP A O 1
ATOM 774 N N . SER A 1 95 ? -17.584 -6.462 -16.988 1.00 60.62 95 SER A N 1
ATOM 775 C CA . SER A 1 95 ? -17.181 -5.155 -17.489 1.00 60.62 95 SER A CA 1
ATOM 776 C C . SER A 1 95 ? -16.485 -4.404 -16.360 1.00 60.62 95 SER A C 1
ATOM 778 O O . SER A 1 95 ? -17.103 -4.114 -15.333 1.00 60.62 95 SER A O 1
ATOM 780 N N . ILE A 1 96 ? -15.222 -4.026 -16.551 1.00 58.44 96 ILE A N 1
ATOM 781 C CA . ILE A 1 96 ? -14.652 -2.946 -15.747 1.00 58.44 96 ILE A CA 1
ATOM 782 C C . ILE A 1 96 ? -15.451 -1.705 -16.132 1.00 58.44 96 ILE A C 1
ATOM 784 O O . ILE A 1 96 ? -15.364 -1.244 -17.272 1.00 58.44 96 ILE A O 1
ATOM 788 N N . LEU A 1 97 ? -16.256 -1.181 -15.205 1.00 57.94 97 LEU A N 1
ATOM 789 C CA . LEU A 1 97 ? -16.834 0.145 -15.369 1.00 57.94 97 LEU A CA 1
ATOM 790 C C . LEU A 1 97 ? -15.656 1.086 -15.593 1.00 57.94 97 LEU A C 1
ATOM 792 O O . LEU A 1 97 ? -14.864 1.337 -14.684 1.00 57.94 97 LEU A O 1
ATOM 796 N N . LYS A 1 98 ? -15.485 1.538 -16.837 1.00 55.28 98 LYS A N 1
ATOM 797 C CA . LYS A 1 98 ? -14.467 2.519 -17.195 1.00 55.28 98 LYS A CA 1
ATOM 798 C C . LYS A 1 98 ? -14.837 3.764 -16.400 1.00 55.28 98 LYS A C 1
ATOM 800 O O . LYS A 1 98 ? -15.767 4.470 -16.786 1.00 55.28 98 LYS A O 1
ATOM 805 N N . ASN A 1 99 ? -14.209 3.952 -15.238 1.00 51.38 99 ASN A N 1
ATOM 806 C CA . ASN A 1 99 ? -14.505 5.062 -14.343 1.00 51.38 99 ASN A CA 1
ATOM 807 C C . ASN A 1 99 ? -14.364 6.342 -15.170 1.00 51.38 99 ASN A C 1
ATOM 809 O O . ASN A 1 99 ? -13.265 6.681 -15.608 1.00 51.38 99 ASN A O 1
ATOM 813 N N . ARG A 1 100 ? -15.498 6.990 -15.470 1.00 53.1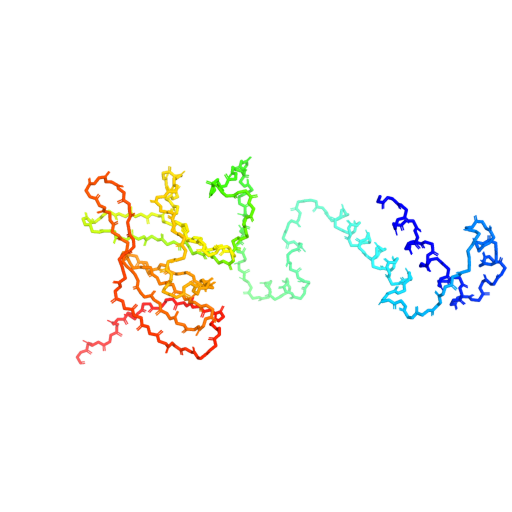2 100 ARG A N 1
ATOM 814 C CA . ARG A 1 100 ? -15.571 8.097 -16.438 1.00 53.12 100 ARG A CA 1
ATOM 815 C C . ARG A 1 100 ? -14.857 9.358 -15.943 1.00 53.12 100 ARG A C 1
ATOM 817 O O . ARG A 1 100 ? -14.592 10.248 -16.737 1.00 53.12 100 ARG A O 1
ATOM 824 N N . GLU A 1 101 ? -14.463 9.387 -14.673 1.00 57.28 101 GLU A N 1
ATOM 825 C CA . GLU A 1 101 ? -13.602 10.411 -14.094 1.00 57.28 101 GLU A CA 1
ATOM 826 C C . GLU A 1 101 ? -12.560 9.745 -13.187 1.00 57.28 101 GLU A C 1
ATOM 828 O O . GLU A 1 101 ? -12.817 9.464 -12.015 1.00 57.28 101 GLU A O 1
ATOM 833 N N . LEU A 1 102 ? -11.365 9.475 -13.718 1.00 63.41 102 LEU A N 1
ATOM 834 C CA . LEU A 1 102 ? -10.209 9.107 -12.89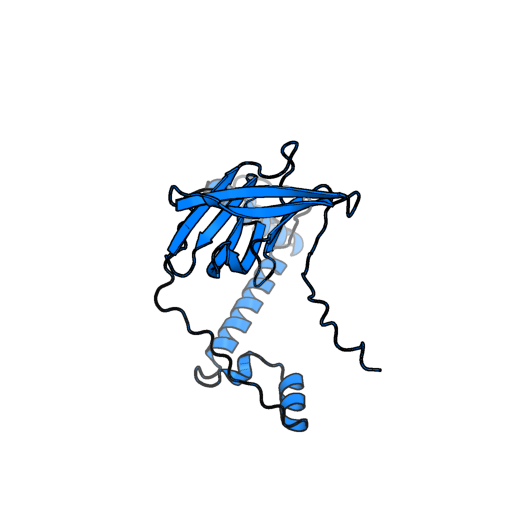9 1.00 63.41 102 LEU A CA 1
ATOM 835 C C . LEU A 1 102 ? -9.734 10.360 -12.155 1.00 63.41 102 LEU A C 1
ATOM 837 O O . LEU A 1 102 ? -8.829 11.056 -12.609 1.00 63.41 102 LEU A O 1
ATOM 841 N N . LYS A 1 103 ? -10.369 10.685 -11.024 1.00 66.38 103 LYS A N 1
ATOM 842 C CA . LYS A 1 103 ? -9.825 11.692 -10.108 1.00 66.38 103 LYS A CA 1
ATOM 843 C C . LYS A 1 103 ? -8.635 11.054 -9.391 1.00 66.38 103 LYS A C 1
ATOM 845 O O . LYS A 1 103 ? -8.843 10.075 -8.672 1.00 66.38 103 LYS A O 1
ATOM 850 N N . PRO A 1 104 ? -7.401 11.544 -9.604 1.00 68.62 104 PRO A N 1
ATOM 851 C CA . PRO A 1 104 ? -6.242 10.983 -8.932 1.00 68.62 104 PRO A CA 1
ATOM 852 C C . PRO A 1 104 ? -6.418 11.130 -7.421 1.00 68.62 104 PRO A C 1
ATOM 854 O O . PRO A 1 104 ? -6.805 12.193 -6.929 1.00 68.62 104 PRO A O 1
ATOM 857 N N . LEU A 1 105 ? -6.133 10.056 -6.688 1.00 69.88 105 LEU A N 1
ATOM 858 C CA . LEU A 1 105 ? -6.096 10.092 -5.235 1.00 69.88 105 LEU A CA 1
ATOM 859 C C . LEU A 1 105 ? -4.917 10.970 -4.808 1.00 69.88 105 LEU A C 1
ATOM 861 O O . LEU A 1 105 ? -3.758 10.594 -4.988 1.00 69.88 105 LEU A O 1
ATOM 865 N N . ASN A 1 106 ? -5.198 12.159 -4.280 1.00 70.44 106 ASN A N 1
ATOM 866 C CA . ASN A 1 106 ? -4.144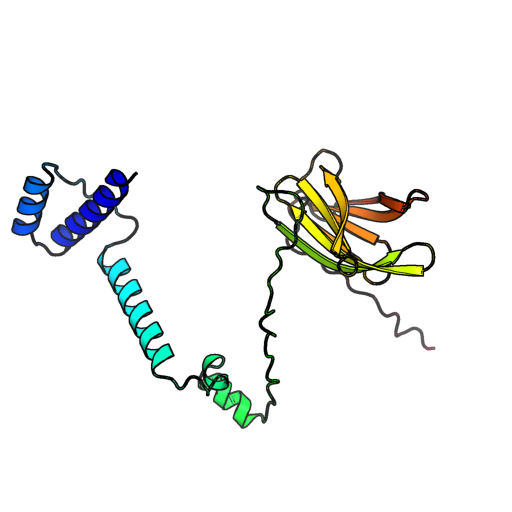 13.067 -3.848 1.00 70.44 106 ASN A CA 1
ATOM 867 C C . ASN A 1 106 ? -3.636 12.660 -2.456 1.00 70.44 106 ASN A C 1
ATOM 869 O O . ASN A 1 106 ? -4.135 13.120 -1.430 1.00 70.44 106 ASN A O 1
ATOM 873 N N . LEU A 1 107 ? -2.605 11.814 -2.427 1.00 70.12 107 LEU A N 1
ATOM 874 C CA . LEU A 1 107 ? -1.876 11.442 -1.208 1.00 70.12 107 LEU A CA 1
ATOM 875 C C . LEU A 1 107 ? -0.866 12.518 -0.754 1.00 70.12 107 LEU A C 1
ATOM 877 O O . LEU A 1 107 ? 0.045 12.224 0.008 1.00 70.12 107 LEU A O 1
ATOM 881 N N . GLN A 1 108 ? -1.002 13.759 -1.239 1.00 66.25 108 GLN A N 1
ATOM 882 C CA . GLN A 1 108 ? -0.197 14.937 -0.880 1.00 66.25 108 GLN A CA 1
ATOM 883 C C . GLN A 1 108 ? 1.318 14.832 -1.152 1.00 66.25 108 GLN A C 1
ATOM 885 O O . GLN A 1 108 ? 2.053 15.781 -0.884 1.00 66.25 108 GLN A O 1
ATOM 890 N N . ASN A 1 109 ? 1.801 13.742 -1.759 1.00 64.19 109 ASN A N 1
ATOM 891 C CA . ASN A 1 109 ? 3.226 13.509 -1.990 1.00 64.19 109 ASN A CA 1
ATOM 892 C C . ASN A 1 109 ? 3.551 13.415 -3.489 1.00 64.19 109 ASN A C 1
ATOM 894 O O . ASN A 1 109 ? 3.078 12.521 -4.185 1.00 64.19 109 ASN A O 1
ATOM 898 N N . GLN A 1 110 ? 4.364 14.342 -4.005 1.00 55.97 110 GLN A N 1
ATOM 899 C CA . GLN A 1 110 ? 4.604 14.479 -5.450 1.00 55.97 110 GLN A CA 1
ATOM 900 C C . GLN A 1 110 ? 5.749 13.607 -6.004 1.00 55.97 110 GLN A C 1
ATOM 902 O O . GLN A 1 110 ? 6.012 13.670 -7.203 1.00 55.97 110 GLN A O 1
ATOM 907 N N . LYS A 1 111 ? 6.459 12.811 -5.181 1.00 72.19 111 LYS A N 1
ATOM 908 C CA . LYS A 1 111 ? 7.654 12.053 -5.631 1.00 72.19 111 LYS A CA 1
ATOM 909 C C . LYS A 1 111 ? 7.898 10.710 -4.918 1.00 72.19 111 LYS A C 1
ATOM 911 O O . LYS A 1 111 ? 9.052 10.321 -4.741 1.00 72.19 111 LYS A O 1
ATOM 916 N N . SER A 1 112 ? 6.862 10.001 -4.477 1.00 81.38 112 SER A N 1
ATOM 917 C CA . SER A 1 112 ? 7.026 8.687 -3.834 1.00 81.38 112 SER A CA 1
ATOM 918 C C . SER A 1 112 ? 6.239 7.592 -4.549 1.00 81.38 112 SER A C 1
ATOM 920 O O . SER A 1 112 ? 5.162 7.824 -5.091 1.00 81.38 112 SER A O 1
ATOM 922 N N . LEU A 1 113 ? 6.815 6.388 -4.578 1.00 89.81 113 LEU A N 1
ATOM 923 C CA . LEU A 1 113 ? 6.188 5.205 -5.161 1.00 89.81 113 LEU A CA 1
ATOM 924 C C . LEU A 1 113 ? 5.456 4.444 -4.058 1.00 89.81 113 LEU A C 1
ATOM 926 O O . LEU A 1 113 ? 6.067 4.134 -3.032 1.00 89.81 113 LEU A O 1
ATOM 930 N N . ILE A 1 114 ? 4.187 4.110 -4.289 1.00 91.88 114 ILE A N 1
ATOM 931 C CA . ILE A 1 114 ? 3.443 3.166 -3.450 1.00 91.88 114 ILE A CA 1
ATOM 932 C C . ILE A 1 114 ? 4.015 1.769 -3.705 1.00 91.88 114 ILE A C 1
ATOM 934 O O . ILE A 1 114 ? 4.017 1.294 -4.838 1.00 91.88 114 ILE A O 1
ATOM 938 N N . ILE A 1 115 ? 4.538 1.135 -2.660 1.00 93.31 115 ILE A N 1
ATOM 939 C CA . ILE A 1 115 ? 5.187 -0.182 -2.735 1.00 93.31 115 ILE A CA 1
ATOM 940 C C . ILE A 1 115 ? 4.298 -1.321 -2.247 1.00 93.31 115 ILE A C 1
ATOM 942 O O . ILE A 1 115 ? 4.599 -2.479 -2.543 1.00 93.31 115 ILE A O 1
ATOM 946 N N . ASP A 1 116 ? 3.257 -0.989 -1.486 1.00 95.56 116 ASP A N 1
ATOM 947 C CA . ASP A 1 116 ? 2.221 -1.911 -1.045 1.00 95.56 116 ASP A CA 1
ATOM 948 C C . ASP A 1 116 ? 0.958 -1.142 -0.645 1.00 95.56 116 ASP A C 1
ATOM 950 O O . ASP A 1 116 ? 1.026 0.031 -0.249 1.00 95.56 116 ASP A O 1
ATOM 954 N N . SER A 1 117 ? -0.190 -1.801 -0.765 1.00 95.00 117 SER A N 1
ATOM 955 C CA . SER A 1 117 ? -1.483 -1.216 -0.430 1.00 95.00 117 SER A CA 1
ATOM 956 C C . SER A 1 117 ? -2.481 -2.266 0.031 1.00 95.00 117 SER A C 1
ATOM 958 O O . SER A 1 117 ? -2.507 -3.372 -0.508 1.00 95.00 117 SER A O 1
ATOM 960 N N . SER A 1 118 ? -3.367 -1.887 0.947 1.00 95.94 118 SER A N 1
ATOM 961 C CA . SER A 1 118 ? -4.440 -2.747 1.444 1.00 95.94 118 SER A CA 1
ATOM 962 C C . SER A 1 118 ? -5.742 -1.956 1.554 1.00 95.94 118 SER A C 1
ATOM 964 O O . SER A 1 118 ? -5.741 -0.825 2.033 1.00 95.94 118 SER A O 1
ATOM 966 N N . LEU A 1 119 ? -6.842 -2.545 1.087 1.00 95.38 119 LEU A N 1
ATOM 967 C CA . LEU A 1 119 ? -8.198 -2.015 1.237 1.00 95.38 119 LEU A CA 1
ATOM 968 C C . LEU A 1 119 ? -8.921 -2.841 2.296 1.00 95.38 119 LEU A C 1
ATOM 970 O O . LEU A 1 119 ? -8.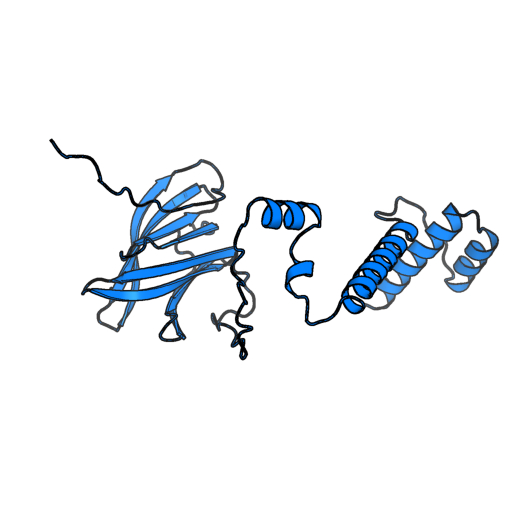899 -4.072 2.229 1.00 95.38 119 LEU A O 1
ATOM 974 N N . VAL A 1 120 ? -9.533 -2.175 3.269 1.00 96.00 120 VAL A N 1
ATOM 975 C CA . VAL A 1 120 ? -10.121 -2.837 4.435 1.00 96.00 120 VAL A CA 1
ATOM 976 C C . VAL A 1 120 ? -11.225 -1.979 5.054 1.00 96.00 120 VAL A C 1
ATOM 978 O O . VAL A 1 120 ? -11.117 -0.755 5.103 1.00 96.00 120 VAL A O 1
ATOM 981 N N . GLU A 1 121 ? -12.271 -2.627 5.557 1.00 96.44 121 GLU A N 1
ATOM 982 C CA . GLU A 1 121 ? -13.236 -2.004 6.465 1.00 96.44 121 GLU A CA 1
ATOM 983 C C . GLU A 1 121 ? -12.744 -2.207 7.904 1.00 96.44 121 GLU A C 1
ATOM 985 O O . GLU A 1 121 ? -12.623 -3.341 8.378 1.00 96.44 121 GLU A O 1
ATOM 990 N N . LEU A 1 122 ? -12.395 -1.111 8.576 1.00 95.38 122 LEU A N 1
ATOM 991 C CA . LEU A 1 122 ? -11.936 -1.101 9.963 1.00 95.38 122 LEU A CA 1
ATOM 992 C C . LEU A 1 122 ? -13.096 -0.734 10.887 1.00 95.38 122 LEU A C 1
ATOM 994 O O . LEU A 1 122 ? -13.858 0.187 10.596 1.00 95.38 122 LEU A O 1
ATOM 998 N N . GLN A 1 123 ? -13.195 -1.410 12.029 1.00 95.12 123 GLN A N 1
ATOM 999 C CA . GLN A 1 123 ? -14.152 -1.070 13.078 1.00 95.12 123 GLN A CA 1
ATOM 1000 C C . GLN A 1 123 ? -13.414 -0.416 14.244 1.00 95.12 123 GLN A C 1
ATOM 1002 O O . GLN A 1 123 ? -12.704 -1.079 14.995 1.00 95.12 123 GLN A O 1
ATOM 1007 N N . LEU A 1 124 ? -13.582 0.896 14.385 1.00 91.56 124 LEU A N 1
ATOM 1008 C CA . LEU A 1 124 ? -12.946 1.691 15.429 1.00 91.56 124 LEU A CA 1
ATOM 1009 C C . LEU A 1 124 ? -13.711 1.602 16.754 1.00 91.56 124 LEU A C 1
ATOM 1011 O O . LEU A 1 124 ? -14.901 1.266 16.801 1.00 91.56 124 LEU A O 1
ATOM 1015 N N . ALA A 1 125 ? -13.036 1.982 17.841 1.00 83.19 125 ALA A N 1
ATOM 1016 C CA . ALA A 1 125 ? -13.661 2.142 19.149 1.00 83.19 125 ALA A CA 1
ATOM 1017 C C . ALA A 1 125 ? -14.917 3.035 19.060 1.00 83.19 125 ALA A C 1
ATOM 1019 O O . ALA A 1 125 ? -14.913 4.081 18.411 1.00 83.19 125 ALA A O 1
ATOM 1020 N N . GLY A 1 126 ? -16.008 2.596 19.694 1.00 79.25 126 GLY A N 1
ATOM 1021 C CA . GLY A 1 126 ? -17.321 3.245 19.585 1.00 79.25 126 GLY A CA 1
ATOM 1022 C C . GLY A 1 126 ? -18.192 2.746 18.424 1.00 79.25 126 GLY A C 1
ATOM 1023 O O . GLY A 1 126 ? -19.265 3.297 18.202 1.00 79.25 126 GLY A O 1
ATOM 1024 N N . GLY A 1 127 ? -17.762 1.705 17.698 1.00 84.06 127 GLY A N 1
ATOM 1025 C CA . GLY A 1 127 ? -18.560 1.050 16.654 1.00 84.06 127 GLY A CA 1
ATOM 1026 C C . GLY A 1 127 ? -18.561 1.779 15.309 1.00 84.06 127 GLY A C 1
ATOM 1027 O O . GLY A 1 127 ? -19.352 1.442 14.431 1.00 84.06 127 GLY A O 1
ATOM 1028 N N . HIS A 1 128 ? -17.685 2.768 15.131 1.00 87.75 128 HIS A N 1
ATOM 1029 C CA . HIS A 1 128 ? -17.563 3.498 13.876 1.00 87.75 128 HIS A CA 1
ATOM 1030 C C . HIS A 1 128 ? -16.840 2.644 12.829 1.00 87.75 128 HIS A C 1
ATOM 1032 O O . HIS A 1 128 ? -15.686 2.264 13.023 1.00 87.75 128 HIS A O 1
ATOM 1038 N N . LEU A 1 129 ? -17.526 2.365 11.722 1.00 93.25 129 LEU A N 1
ATOM 1039 C CA . LEU A 1 129 ? -16.941 1.711 10.554 1.00 93.25 129 LEU A CA 1
ATOM 1040 C C . LEU A 1 129 ? -16.216 2.733 9.677 1.00 93.25 129 LEU A C 1
ATOM 1042 O O . LEU A 1 129 ? -16.730 3.827 9.436 1.00 93.25 129 LEU A O 1
ATOM 1046 N N . LEU A 1 130 ? -15.032 2.355 9.210 1.00 94.38 130 LEU A N 1
ATOM 1047 C CA . LEU A 1 130 ? -14.165 3.158 8.363 1.00 94.38 130 LEU A CA 1
ATOM 1048 C C . LEU A 1 130 ? -13.696 2.319 7.172 1.00 94.38 130 LEU A C 1
ATOM 1050 O O . LEU A 1 130 ? -12.909 1.385 7.338 1.00 94.38 130 LEU A O 1
ATOM 1054 N N . ASN A 1 131 ? -14.102 2.706 5.965 1.00 95.94 131 ASN A N 1
ATOM 1055 C CA . ASN A 1 131 ? -13.549 2.150 4.734 1.00 95.94 131 ASN A CA 1
ATOM 1056 C C . ASN A 1 131 ? -12.195 2.797 4.442 1.00 95.94 131 ASN A C 1
ATOM 1058 O O . ASN A 1 131 ? -12.108 3.918 3.934 1.00 95.94 131 ASN A O 1
ATOM 1062 N N . ALA A 1 132 ? -11.126 2.089 4.794 1.00 95.62 132 ALA A N 1
ATOM 1063 C CA . ALA A 1 132 ? -9.769 2.596 4.733 1.00 95.62 132 ALA A CA 1
ATOM 1064 C C . ALA A 1 132 ? -8.982 1.998 3.562 1.00 95.62 132 ALA A C 1
ATOM 1066 O O . ALA A 1 132 ? -8.971 0.787 3.327 1.00 95.62 132 ALA A O 1
ATOM 1067 N N . ALA A 1 133 ? -8.238 2.864 2.878 1.00 95.50 133 ALA A N 1
ATOM 1068 C CA . ALA A 1 133 ? -7.137 2.476 2.013 1.00 95.50 133 ALA A CA 1
ATOM 1069 C C . ALA A 1 133 ? -5.808 2.775 2.713 1.00 95.50 133 ALA A C 1
ATOM 1071 O O . ALA A 1 133 ? -5.505 3.918 3.062 1.00 95.50 133 ALA A O 1
ATOM 1072 N N . LEU A 1 134 ? -5.019 1.729 2.926 1.00 96.06 134 LEU A N 1
ATOM 1073 C CA . LEU A 1 134 ? -3.698 1.784 3.531 1.00 96.06 134 LEU A CA 1
ATOM 1074 C C . LEU A 1 134 ? -2.660 1.810 2.414 1.00 96.06 134 LEU A C 1
ATOM 1076 O O . LEU A 1 134 ? -2.685 0.944 1.539 1.00 96.06 134 LEU A O 1
ATOM 1080 N N . PHE A 1 135 ? -1.731 2.759 2.458 1.00 95.00 135 PHE A N 1
ATOM 1081 C CA . PHE A 1 135 ? -0.655 2.863 1.476 1.00 95.00 135 PHE A CA 1
ATOM 1082 C C . PHE A 1 135 ? 0.690 2.975 2.161 1.00 95.00 135 PHE A C 1
ATOM 1084 O O . PHE A 1 135 ? 0.885 3.796 3.057 1.00 95.00 135 PHE A O 1
ATOM 1091 N N . VAL A 1 136 ? 1.642 2.190 1.679 1.00 94.06 136 VAL A N 1
ATOM 1092 C CA . VAL A 1 136 ? 3.036 2.285 2.086 1.00 94.06 136 VAL A CA 1
ATOM 1093 C C . VAL A 1 136 ? 3.857 2.757 0.909 1.00 94.06 136 VAL A C 1
ATOM 1095 O O . VAL A 1 136 ? 3.698 2.275 -0.213 1.00 94.06 136 VAL A O 1
ATOM 1098 N N . THR A 1 137 ? 4.784 3.666 1.170 1.00 92.31 137 THR A N 1
ATOM 1099 C CA . THR A 1 137 ? 5.650 4.235 0.142 1.00 92.31 137 THR A CA 1
ATOM 1100 C C . THR A 1 137 ? 7.119 3.861 0.327 1.00 92.31 137 THR A C 1
ATOM 1102 O O . THR A 1 137 ? 7.598 3.568 1.426 1.00 92.31 137 THR A O 1
ATOM 1105 N N . ASN A 1 138 ? 7.882 3.940 -0.763 1.00 90.00 138 ASN A N 1
ATOM 1106 C CA . ASN A 1 138 ? 9.327 3.696 -0.770 1.00 90.00 138 ASN A CA 1
ATOM 1107 C C . ASN A 1 138 ? 10.136 4.664 0.120 1.00 90.00 138 ASN A C 1
ATOM 1109 O O . ASN A 1 138 ? 11.241 4.331 0.542 1.00 90.00 138 ASN A O 1
ATOM 1113 N N . ASN A 1 139 ? 9.594 5.843 0.440 1.00 89.56 139 ASN A N 1
ATOM 1114 C CA . ASN A 1 139 ? 10.199 6.819 1.350 1.00 89.56 139 ASN A CA 1
ATOM 1115 C C . ASN A 1 139 ? 9.786 6.626 2.826 1.00 89.56 139 ASN A C 1
ATOM 1117 O O . ASN A 1 139 ? 9.964 7.544 3.626 1.00 89.56 139 ASN A O 1
ATOM 1121 N N . LYS A 1 140 ? 9.303 5.427 3.194 1.00 91.56 140 LYS A N 1
ATOM 1122 C CA . LYS A 1 140 ? 8.970 5.009 4.571 1.00 91.56 140 LYS A CA 1
ATOM 1123 C C . LYS A 1 140 ? 7.770 5.738 5.183 1.00 91.56 140 LYS A C 1
ATOM 1125 O O . LYS A 1 140 ? 7.718 5.899 6.405 1.00 91.56 140 LYS A O 1
ATOM 1130 N N . TYR A 1 141 ? 6.821 6.176 4.362 1.00 92.19 141 TYR A N 1
ATOM 1131 C CA . TYR A 1 141 ? 5.556 6.707 4.858 1.00 92.19 141 TYR A CA 1
ATOM 1132 C C . TYR A 1 141 ? 4.485 5.621 4.862 1.00 92.19 141 TYR A C 1
ATOM 1134 O O . TYR A 1 141 ? 4.472 4.728 4.012 1.00 92.19 141 TYR A O 1
ATOM 1142 N N . LEU A 1 142 ? 3.594 5.733 5.839 1.00 93.94 142 LEU A N 1
ATOM 1143 C CA . LEU A 1 142 ? 2.311 5.060 5.889 1.00 93.94 142 LEU A CA 1
ATOM 1144 C C . LEU A 1 142 ? 1.220 6.123 5.786 1.00 93.94 142 LEU A C 1
ATOM 1146 O O . LEU A 1 142 ? 1.206 7.073 6.570 1.00 93.94 142 LEU A O 1
ATOM 1150 N N . TYR A 1 143 ? 0.309 5.931 4.843 1.00 94.19 143 TYR A N 1
ATOM 1151 C CA . TYR A 1 143 ? -0.892 6.735 4.688 1.00 94.19 143 TYR A CA 1
ATOM 1152 C C . TYR A 1 143 ? -2.116 5.874 4.976 1.00 94.19 143 TYR A C 1
ATOM 1154 O O . TYR A 1 143 ? -2.198 4.737 4.508 1.00 94.19 143 TYR A O 1
ATOM 1162 N N . ILE A 1 144 ? -3.071 6.434 5.712 1.00 95.00 144 ILE A N 1
ATOM 1163 C CA . ILE A 1 144 ? -4.418 5.880 5.847 1.00 95.00 144 ILE A CA 1
ATOM 1164 C C . ILE A 1 144 ? -5.379 6.894 5.244 1.00 95.00 144 ILE A C 1
ATOM 1166 O O . ILE A 1 144 ? -5.454 8.042 5.689 1.00 95.00 144 ILE A O 1
ATOM 1170 N N . HIS A 1 145 ? -6.081 6.467 4.204 1.00 93.81 145 HIS A N 1
ATOM 1171 C CA . HIS A 1 145 ? -7.049 7.271 3.482 1.00 93.81 145 HIS A CA 1
ATOM 1172 C C . HIS A 1 145 ? -8.457 6.753 3.751 1.00 93.81 145 HIS A C 1
ATOM 1174 O O . HIS A 1 145 ? -8.736 5.578 3.526 1.00 93.81 145 HIS A O 1
ATOM 1180 N N . ASP A 1 146 ? -9.334 7.638 4.200 1.00 92.69 146 ASP A N 1
ATOM 1181 C CA . ASP A 1 146 ? -10.765 7.385 4.306 1.00 92.69 146 ASP A CA 1
ATOM 1182 C C . ASP A 1 146 ? -11.388 7.515 2.914 1.00 92.69 146 ASP A C 1
ATOM 1184 O O . ASP A 1 146 ? -11.410 8.603 2.330 1.00 92.69 146 ASP A O 1
ATOM 1188 N N . ILE A 1 147 ? -11.841 6.387 2.369 1.00 91.81 147 ILE A N 1
ATOM 1189 C CA . ILE A 1 147 ? -12.368 6.286 1.006 1.00 91.81 147 ILE A CA 1
ATOM 1190 C C . ILE A 1 147 ? -13.701 7.028 0.880 1.00 91.81 147 ILE A C 1
ATOM 1192 O O . ILE A 1 147 ? -13.940 7.688 -0.135 1.00 91.81 147 ILE A O 1
ATOM 1196 N N . ASP A 1 148 ? -14.542 6.957 1.910 1.00 91.12 148 ASP A N 1
ATOM 1197 C CA . ASP A 1 148 ? -15.889 7.524 1.893 1.00 91.12 148 ASP A CA 1
ATOM 1198 C C . ASP A 1 148 ? -15.823 9.052 1.958 1.00 91.12 148 ASP A C 1
ATOM 1200 O O . ASP A 1 148 ? -16.441 9.753 1.151 1.00 91.12 148 ASP A O 1
ATOM 1204 N N . ASN A 1 149 ? -14.987 9.575 2.859 1.00 89.00 149 ASN A N 1
ATOM 1205 C CA . ASN A 1 149 ? -14.795 11.015 3.042 1.00 89.00 149 ASN A CA 1
ATOM 1206 C C . ASN A 1 149 ? -13.704 11.612 2.137 1.00 89.00 149 ASN A C 1
ATOM 1208 O O . ASN A 1 149 ? -13.491 12.827 2.143 1.00 89.00 149 ASN A O 1
ATOM 1212 N N . LYS A 1 150 ? -13.015 10.779 1.346 1.00 87.75 150 LYS A N 1
ATOM 1213 C CA . LYS A 1 150 ? -11.946 11.156 0.404 1.00 87.75 150 LYS A CA 1
ATOM 1214 C C . LYS A 1 150 ? -10.827 11.974 1.050 1.00 87.75 150 LYS A C 1
ATOM 1216 O O . LYS A 1 150 ? -10.303 12.920 0.452 1.00 87.75 150 LYS A O 1
ATOM 1221 N N . LYS A 1 151 ? -10.458 11.629 2.284 1.00 88.44 151 LYS A N 1
ATOM 1222 C CA . LYS A 1 151 ? -9.498 12.390 3.094 1.00 88.44 151 LYS A CA 1
ATOM 1223 C C . LYS A 1 151 ? -8.390 11.483 3.622 1.00 88.44 151 LYS A C 1
ATOM 1225 O O . LYS A 1 151 ? -8.649 10.399 4.129 1.00 88.44 151 LYS A O 1
ATOM 1230 N N . ASN A 1 152 ? -7.145 11.960 3.572 1.00 89.50 152 ASN A N 1
ATOM 1231 C CA . ASN A 1 152 ? -6.060 11.340 4.336 1.00 89.50 152 ASN A CA 1
ATOM 1232 C C . ASN A 1 152 ? -6.296 11.615 5.822 1.00 89.50 152 ASN A C 1
ATOM 1234 O O . ASN A 1 152 ? -6.297 12.773 6.243 1.00 89.50 152 ASN A O 1
ATOM 1238 N N . ILE A 1 153 ? -6.523 10.557 6.594 1.00 92.06 153 ILE A N 1
ATOM 1239 C CA . ILE A 1 153 ? -6.791 10.650 8.032 1.00 92.06 153 ILE A CA 1
ATOM 1240 C C . ILE A 1 153 ? -5.533 10.445 8.872 1.00 92.06 153 ILE A C 1
ATOM 1242 O O . ILE A 1 153 ? -5.479 10.909 10.005 1.00 92.06 153 ILE A O 1
ATOM 1246 N N . LEU A 1 154 ? -4.516 9.786 8.311 1.00 93.19 154 LEU A N 1
ATOM 1247 C CA . LEU A 1 154 ? -3.222 9.610 8.953 1.00 93.19 154 LEU A CA 1
ATOM 1248 C C . LEU A 1 154 ? -2.098 9.639 7.918 1.00 93.19 154 LEU A C 1
ATOM 1250 O O . LEU A 1 154 ? -2.166 8.955 6.896 1.00 93.19 154 LEU A O 1
ATOM 1254 N N . GLU A 1 155 ? -1.039 10.380 8.234 1.00 92.81 155 GLU A N 1
ATOM 1255 C CA . GLU A 1 155 ? 0.251 10.341 7.552 1.00 92.81 155 GLU A CA 1
ATOM 1256 C C . GLU A 1 155 ? 1.345 10.137 8.599 1.00 92.81 155 GLU A C 1
ATOM 1258 O O . GLU A 1 155 ? 1.524 10.960 9.496 1.00 92.81 155 GLU A O 1
ATOM 1263 N N . LEU A 1 156 ? 2.089 9.035 8.492 1.00 92.31 156 LEU A N 1
ATOM 1264 C CA . LEU A 1 156 ? 3.122 8.692 9.460 1.00 92.31 156 LEU A CA 1
ATOM 1265 C C . LEU A 1 156 ? 4.434 8.338 8.765 1.00 92.31 156 LEU A C 1
ATOM 1267 O O . LEU A 1 156 ? 4.521 7.373 8.005 1.00 92.31 156 LEU A O 1
ATOM 1271 N N . LYS A 1 157 ? 5.485 9.102 9.071 1.00 91.69 157 LYS A N 1
ATOM 1272 C CA . LYS A 1 157 ? 6.850 8.843 8.606 1.00 91.69 157 LYS A CA 1
ATOM 1273 C C . LYS A 1 157 ? 7.566 7.901 9.568 1.00 91.69 157 LYS A C 1
ATOM 1275 O O . LYS A 1 157 ? 7.615 8.168 10.763 1.00 91.69 157 LYS A O 1
ATOM 1280 N N . ASN A 1 158 ? 8.198 6.853 9.041 1.00 90.25 158 ASN A N 1
ATOM 1281 C CA . ASN A 1 158 ? 8.943 5.852 9.813 1.00 90.25 158 ASN A CA 1
ATOM 1282 C C . ASN A 1 158 ? 8.125 5.224 10.967 1.00 90.25 158 ASN A C 1
ATOM 1284 O O . ASN A 1 158 ? 8.557 5.271 12.119 1.00 90.25 158 ASN A O 1
ATOM 1288 N N . PRO A 1 159 ? 6.960 4.608 10.699 1.00 87.19 159 PRO A N 1
ATOM 1289 C CA . PRO A 1 159 ? 6.135 4.023 11.761 1.00 87.19 159 PRO A CA 1
ATOM 1290 C C . PRO A 1 159 ? 6.812 2.840 12.475 1.00 87.19 159 PRO A C 1
ATOM 1292 O O . PRO A 1 159 ? 6.518 2.562 13.640 1.00 87.19 159 PRO A O 1
ATOM 1295 N N . LEU A 1 160 ? 7.743 2.143 11.818 1.00 88.19 160 LEU A N 1
ATOM 1296 C CA . LEU A 1 160 ? 8.506 1.047 12.419 1.00 88.19 160 LEU A CA 1
ATOM 1297 C C . LEU A 1 160 ? 9.677 1.569 13.263 1.00 88.19 160 LEU A C 1
ATOM 1299 O O . LEU A 1 160 ? 10.307 2.576 12.944 1.00 88.19 160 LEU A O 1
ATOM 1303 N N . THR A 1 161 ? 9.988 0.863 14.351 1.00 78.00 161 THR A N 1
ATOM 1304 C CA . THR A 1 161 ? 11.169 1.145 15.181 1.00 78.00 161 THR A CA 1
ATOM 1305 C C . THR A 1 161 ? 12.463 0.972 14.377 1.00 78.00 161 THR A C 1
ATOM 1307 O O . THR A 1 161 ? 12.527 0.193 13.426 1.00 78.00 161 THR A O 1
ATOM 1310 N N . ASN A 1 162 ? 13.504 1.717 14.755 1.00 78.88 162 ASN A N 1
ATOM 1311 C CA . ASN A 1 162 ? 14.847 1.670 14.154 1.00 78.88 162 ASN A CA 1
ATOM 1312 C C . ASN A 1 162 ? 14.923 2.099 12.677 1.00 78.88 162 ASN A C 1
ATOM 1314 O O . ASN A 1 162 ? 15.887 1.783 11.985 1.00 78.88 162 ASN A O 1
ATOM 1318 N N . GLY A 1 163 ? 13.916 2.824 12.176 1.00 80.50 163 GLY A N 1
ATOM 1319 C CA . GLY A 1 163 ? 13.941 3.384 10.822 1.00 80.50 163 GLY A CA 1
ATOM 1320 C C . GLY A 1 163 ? 13.888 2.334 9.710 1.00 80.50 163 GLY A C 1
ATOM 1321 O O . GLY A 1 163 ? 14.266 2.630 8.573 1.00 80.50 163 GLY A O 1
ATOM 1322 N N . VAL A 1 164 ? 13.434 1.118 10.021 1.00 87.06 164 VAL A N 1
ATOM 1323 C CA . VAL A 1 164 ? 13.234 0.049 9.040 1.00 87.06 164 VAL A CA 1
ATOM 1324 C C . VAL A 1 164 ? 12.136 0.457 8.055 1.00 87.06 164 VAL A C 1
ATOM 1326 O O . VAL A 1 164 ? 11.078 0.942 8.454 1.00 87.06 164 VAL A O 1
ATOM 1329 N N . SER A 1 165 ? 12.378 0.256 6.758 1.00 89.69 165 SER A N 1
ATOM 1330 C CA . SER A 1 165 ? 11.353 0.466 5.731 1.00 89.69 165 SER A CA 1
ATOM 1331 C C . SER A 1 165 ? 10.246 -0.575 5.862 1.00 89.69 165 SER A C 1
ATOM 1333 O O . SER A 1 165 ? 10.522 -1.770 5.994 1.00 89.69 165 SER A O 1
ATOM 1335 N N . ILE A 1 166 ? 8.997 -0.131 5.782 1.00 93.06 166 ILE A N 1
ATOM 1336 C CA . ILE A 1 166 ? 7.843 -1.023 5.684 1.00 93.06 166 ILE A CA 1
ATOM 1337 C C . ILE A 1 166 ? 7.850 -1.643 4.286 1.00 93.06 166 ILE A C 1
ATOM 1339 O O . ILE A 1 166 ? 8.093 -0.941 3.308 1.00 93.06 166 ILE A O 1
ATOM 1343 N N . LYS A 1 167 ? 7.595 -2.946 4.187 1.00 93.75 167 LYS A N 1
ATOM 1344 C CA . LYS A 1 167 ? 7.384 -3.636 2.913 1.00 93.75 167 LYS A CA 1
ATOM 1345 C C . LYS A 1 167 ? 5.913 -3.931 2.658 1.00 93.75 167 LYS A C 1
ATOM 1347 O O . LYS A 1 167 ? 5.500 -3.799 1.513 1.00 93.75 167 LYS A O 1
ATOM 1352 N N . LEU A 1 168 ? 5.186 -4.362 3.690 1.00 95.69 168 LEU A N 1
ATOM 1353 C CA . LEU A 1 168 ? 3.785 -4.770 3.590 1.00 95.69 168 LEU A CA 1
ATOM 1354 C C . LEU A 1 168 ? 2.943 -4.075 4.658 1.00 95.69 168 LEU A C 1
ATOM 1356 O O . LEU A 1 168 ? 3.402 -3.899 5.793 1.00 95.69 168 LEU A O 1
ATOM 1360 N N . VAL A 1 169 ? 1.707 -3.750 4.303 1.00 97.00 169 VAL A N 1
ATOM 1361 C CA . VAL A 1 169 ? 0.660 -3.272 5.202 1.00 97.00 169 VAL A CA 1
ATOM 1362 C C . VAL A 1 169 ? -0.595 -4.114 5.027 1.00 97.00 169 VAL A C 1
ATOM 1364 O O . VAL A 1 169 ? -0.973 -4.482 3.920 1.00 97.00 169 VAL A O 1
ATOM 1367 N N . LEU A 1 170 ? -1.262 -4.418 6.132 1.00 96.94 170 LEU A N 1
ATOM 1368 C CA . LEU A 1 170 ? -2.523 -5.143 6.109 1.00 96.94 170 LEU A CA 1
ATOM 1369 C C . LEU A 1 170 ? -3.402 -4.672 7.254 1.00 96.94 170 LEU A C 1
ATOM 1371 O O . LEU A 1 170 ? -2.970 -4.690 8.403 1.00 96.94 170 LEU A O 1
ATOM 1375 N N . GLY A 1 171 ? -4.636 -4.283 6.957 1.00 96.19 171 GLY A N 1
ATOM 1376 C CA . GLY A 1 171 ? -5.651 -4.137 7.994 1.00 96.19 171 GLY A CA 1
ATOM 1377 C C . GLY A 1 171 ? -6.357 -5.459 8.249 1.00 96.19 171 GLY A C 1
ATOM 1378 O O . GLY A 1 171 ? -6.528 -6.266 7.331 1.00 96.19 171 GLY A O 1
ATOM 1379 N N . ILE A 1 172 ? -6.769 -5.681 9.493 1.00 95.31 172 ILE A N 1
ATOM 1380 C CA . ILE A 1 172 ? -7.632 -6.808 9.835 1.00 95.31 172 ILE A CA 1
ATOM 1381 C C . ILE A 1 172 ? -9.092 -6.349 9.670 1.00 95.31 172 ILE A C 1
ATOM 1383 O O . ILE A 1 172 ? -9.478 -5.355 10.284 1.00 95.31 172 ILE A O 1
ATOM 1387 N N . PRO A 1 173 ? -9.900 -7.028 8.835 1.00 94.44 173 PRO A N 1
ATOM 1388 C CA . PRO A 1 173 ? -11.294 -6.648 8.621 1.00 94.44 173 PRO A CA 1
ATOM 1389 C C . PRO A 1 173 ? -12.101 -6.650 9.918 1.00 94.44 173 PRO A C 1
ATOM 1391 O O . PRO A 1 173 ? -11.946 -7.559 10.735 1.00 94.44 173 PRO A O 1
ATOM 1394 N N . ASN A 1 174 ? -13.002 -5.677 10.065 1.00 93.62 174 ASN A N 1
ATOM 1395 C CA . ASN A 1 174 ? -13.898 -5.530 11.218 1.00 93.62 174 ASN A CA 1
ATOM 1396 C C . ASN A 1 174 ? -13.175 -5.372 12.563 1.00 93.62 174 ASN A C 1
ATOM 1398 O O . ASN A 1 174 ? -13.742 -5.661 13.615 1.00 93.62 174 ASN A O 1
ATOM 1402 N N . THR A 1 175 ? -11.923 -4.922 12.552 1.00 94.50 175 THR A N 1
ATOM 1403 C CA . THR A 1 175 ? -11.209 -4.526 13.767 1.00 94.50 175 THR A CA 1
ATOM 1404 C C . THR A 1 175 ? -10.511 -3.189 13.552 1.00 94.50 175 THR A C 1
ATOM 1406 O O . THR A 1 175 ? -10.525 -2.629 12.457 1.00 94.50 175 THR A O 1
ATOM 1409 N N . ASP A 1 176 ? -9.890 -2.663 14.598 1.00 95.62 176 ASP A N 1
ATOM 1410 C CA . ASP A 1 176 ? -9.049 -1.471 14.552 1.00 95.62 176 ASP A CA 1
ATOM 1411 C C . ASP A 1 176 ? -7.559 -1.811 14.373 1.00 95.62 176 ASP A C 1
ATOM 1413 O O . ASP A 1 176 ? -6.689 -0.965 14.586 1.00 95.62 176 ASP A O 1
ATOM 1417 N N . TYR A 1 177 ? -7.231 -3.047 13.979 1.00 96.31 177 TYR A N 1
ATOM 1418 C CA . TYR A 1 177 ? -5.847 -3.502 13.889 1.00 96.31 177 TYR A CA 1
ATOM 1419 C C . TYR A 1 177 ? -5.244 -3.308 12.503 1.00 96.31 177 TYR A C 1
ATOM 1421 O O . TYR A 1 177 ? -5.787 -3.729 11.481 1.00 96.31 177 TYR A O 1
ATOM 1429 N N . VAL A 1 178 ? -4.034 -2.752 12.500 1.00 96.94 178 VAL A N 1
ATOM 1430 C CA . VAL A 1 178 ? -3.185 -2.598 11.323 1.00 96.94 178 VAL A CA 1
ATOM 1431 C C . VAL A 1 178 ? -1.858 -3.301 11.580 1.00 96.94 178 VAL A C 1
ATOM 1433 O O . VAL A 1 178 ? -1.168 -3.056 12.573 1.00 96.94 178 VAL A O 1
ATOM 1436 N N . LEU A 1 179 ? -1.491 -4.194 10.673 1.00 96.88 179 LEU A N 1
ATOM 1437 C CA . LEU A 1 179 ? -0.246 -4.941 10.684 1.00 96.88 179 LEU A CA 1
ATOM 1438 C C . LEU A 1 179 ? 0.740 -4.307 9.708 1.00 96.88 179 LEU A C 1
ATOM 1440 O O . LEU A 1 179 ? 0.430 -4.089 8.536 1.00 96.88 179 LEU A O 1
ATOM 1444 N N . LEU A 1 180 ? 1.951 -4.054 10.192 1.00 96.12 180 LEU A N 1
ATOM 1445 C CA . LEU A 1 180 ? 3.051 -3.508 9.409 1.00 96.12 180 LEU A CA 1
ATOM 1446 C C . LEU A 1 180 ? 4.195 -4.511 9.399 1.00 96.12 180 LEU A C 1
ATOM 1448 O O . LEU A 1 180 ? 4.684 -4.904 10.458 1.00 96.12 180 LEU A O 1
ATOM 1452 N N . CYS A 1 181 ? 4.656 -4.903 8.217 1.00 95.38 181 CYS A N 1
ATOM 1453 C CA . CYS A 1 181 ? 5.814 -5.775 8.087 1.00 95.38 181 CYS A CA 1
ATOM 1454 C C . CYS A 1 181 ? 7.004 -5.007 7.517 1.00 95.38 181 CYS A C 1
ATOM 1456 O O . CYS A 1 181 ? 6.913 -4.406 6.445 1.00 95.38 181 CYS A O 1
ATOM 1458 N N . GLY A 1 182 ? 8.124 -5.022 8.238 1.00 93.62 182 GLY A N 1
ATOM 1459 C CA . GLY A 1 182 ? 9.372 -4.402 7.812 1.00 93.62 182 GLY A CA 1
ATOM 1460 C C . GLY A 1 182 ? 10.156 -5.243 6.807 1.00 93.62 182 GLY A C 1
ATOM 1461 O O . GLY A 1 182 ? 10.007 -6.462 6.718 1.00 93.62 182 GLY A O 1
ATOM 1462 N N . MET A 1 183 ? 11.082 -4.600 6.093 1.00 92.06 183 MET A N 1
ATOM 1463 C CA . MET A 1 183 ? 12.006 -5.292 5.184 1.00 92.06 183 MET A CA 1
ATOM 1464 C C . MET A 1 183 ? 12.934 -6.304 5.882 1.00 92.06 183 MET A C 1
ATOM 1466 O O . MET A 1 183 ? 13.513 -7.167 5.228 1.00 92.06 183 MET A O 1
ATOM 1470 N N . ASN A 1 184 ? 13.063 -6.215 7.204 1.00 92.06 184 ASN A N 1
ATOM 1471 C CA . ASN A 1 184 ? 13.829 -7.129 8.049 1.00 92.06 184 ASN A CA 1
ATOM 1472 C C . ASN A 1 184 ? 13.024 -8.348 8.542 1.00 92.06 184 ASN A C 1
ATOM 1474 O O . ASN A 1 184 ? 13.520 -9.078 9.393 1.00 92.06 184 ASN A O 1
ATOM 1478 N N . GLY A 1 185 ? 11.780 -8.532 8.087 1.00 91.94 185 GLY A N 1
ATOM 1479 C CA . GLY A 1 185 ? 10.911 -9.631 8.521 1.00 91.94 185 GLY A CA 1
ATOM 1480 C C . GLY A 1 185 ? 10.305 -9.469 9.920 1.00 91.94 185 GLY A C 1
ATOM 1481 O O . GLY A 1 185 ? 9.740 -10.423 10.462 1.00 91.94 185 GLY A O 1
ATOM 1482 N N . LEU A 1 186 ? 10.395 -8.268 10.504 1.00 94.38 186 LEU A N 1
ATOM 1483 C CA . LEU A 1 186 ? 9.709 -7.917 11.744 1.00 94.38 186 LEU A CA 1
ATOM 1484 C C . LEU A 1 186 ? 8.262 -7.513 11.440 1.00 94.38 186 LEU A C 1
ATOM 1486 O O . LEU A 1 186 ? 8.021 -6.550 10.708 1.00 94.38 186 LEU A O 1
ATOM 1490 N N . LEU A 1 187 ? 7.303 -8.217 12.035 1.00 95.12 187 LEU A N 1
ATOM 1491 C CA . LEU A 1 187 ? 5.904 -7.808 12.071 1.00 95.12 187 LEU A CA 1
ATOM 1492 C C . LEU A 1 187 ? 5.675 -6.900 13.281 1.00 95.12 187 LEU A C 1
ATOM 1494 O O . LEU A 1 187 ? 6.086 -7.220 14.393 1.00 95.12 187 LEU A O 1
ATOM 1498 N N . THR A 1 188 ? 4.995 -5.780 13.073 1.00 95.75 188 THR A N 1
ATOM 1499 C CA . THR A 1 188 ? 4.514 -4.884 14.126 1.00 95.75 188 THR A CA 1
ATOM 1500 C C . THR A 1 188 ? 2.997 -4.816 14.050 1.00 95.75 188 THR A C 1
ATOM 1502 O O . THR A 1 188 ? 2.446 -4.390 13.037 1.00 95.75 188 THR A O 1
ATOM 1505 N N . ALA A 1 189 ? 2.332 -5.232 15.124 1.00 96.56 189 ALA A N 1
ATOM 1506 C CA . ALA A 1 189 ? 0.896 -5.076 15.287 1.00 96.56 189 ALA A CA 1
ATOM 1507 C C . ALA A 1 189 ? 0.604 -3.705 15.903 1.00 96.56 189 ALA A C 1
ATOM 1509 O O . ALA A 1 189 ? 1.199 -3.321 16.918 1.00 96.56 189 ALA A O 1
ATOM 1510 N N . THR A 1 190 ? -0.306 -2.967 15.279 1.00 96.81 190 THR A N 1
ATOM 1511 C CA . THR A 1 190 ? -0.724 -1.632 15.707 1.00 96.81 190 THR A CA 1
ATOM 1512 C C . THR A 1 190 ? -2.240 -1.535 15.766 1.00 96.81 190 THR A C 1
ATOM 1514 O O . THR A 1 190 ? -2.941 -2.289 15.098 1.00 96.81 190 THR A O 1
ATOM 1517 N N . GLN A 1 191 ? -2.726 -0.616 16.587 1.00 96.00 191 GLN A N 1
ATOM 1518 C CA . GLN A 1 191 ? -4.129 -0.279 16.756 1.00 96.00 191 GLN A CA 1
ATOM 1519 C C . GLN A 1 191 ? -4.346 1.143 16.252 1.00 96.00 191 GLN A C 1
ATOM 1521 O O . GLN A 1 191 ? -3.620 2.048 16.667 1.00 96.00 191 GLN A O 1
ATOM 1526 N N . LEU A 1 192 ? -5.315 1.337 15.364 1.00 96.19 192 LEU A N 1
ATOM 1527 C CA . LEU A 1 192 ? -5.747 2.650 14.907 1.00 96.19 192 LEU A CA 1
ATOM 1528 C C . LEU A 1 192 ? -6.741 3.226 15.912 1.00 96.19 192 LEU A C 1
ATOM 1530 O O . LEU A 1 192 ? -7.820 2.681 16.117 1.00 96.19 192 LEU A O 1
ATOM 1534 N N . ILE A 1 193 ? -6.377 4.339 16.536 1.00 94.50 193 ILE A N 1
ATOM 1535 C CA . ILE A 1 193 ? -7.182 4.992 17.566 1.00 94.50 193 ILE A CA 1
ATOM 1536 C C . ILE A 1 193 ? -7.612 6.355 17.045 1.00 94.50 193 ILE A C 1
ATOM 1538 O O . ILE A 1 193 ? -6.800 7.105 16.508 1.00 94.50 193 ILE A O 1
ATOM 1542 N N . LYS A 1 194 ? -8.895 6.675 17.216 1.00 92.62 194 LYS A N 1
ATOM 1543 C CA . LYS A 1 194 ? -9.425 8.019 16.998 1.00 92.62 194 LYS A CA 1
ATOM 1544 C C . LYS A 1 194 ? -9.360 8.787 18.315 1.00 92.62 194 LYS A C 1
ATOM 1546 O O . LYS A 1 194 ? -9.960 8.366 19.301 1.00 92.62 194 LYS A O 1
ATOM 1551 N N . GLN A 1 195 ? -8.611 9.877 18.331 1.00 89.44 195 GLN A N 1
ATOM 1552 C CA . GLN A 1 195 ? -8.474 10.765 19.478 1.00 89.44 195 GLN A CA 1
ATOM 1553 C C . GLN A 1 195 ? -9.708 11.678 19.621 1.00 89.44 195 GLN A C 1
ATOM 1555 O O . GLN A 1 195 ? -10.494 11.856 18.687 1.00 89.44 195 GLN A O 1
ATOM 1560 N N . GLU A 1 196 ? -9.876 12.288 20.798 1.00 85.62 196 GLU A N 1
ATOM 1561 C CA . GLU A 1 196 ? -11.012 13.177 21.105 1.00 85.62 196 GLU A CA 1
ATOM 1562 C C . GLU A 1 196 ? -11.051 14.440 20.231 1.00 85.62 196 GLU A C 1
ATOM 1564 O O . GLU A 1 196 ? -12.124 14.956 19.926 1.00 85.62 196 GLU A O 1
ATOM 1569 N N . ASN A 1 197 ? -9.889 14.912 19.772 1.00 85.12 197 ASN A N 1
ATOM 1570 C CA . ASN A 1 197 ? -9.760 16.024 18.822 1.00 85.12 197 ASN A CA 1
ATOM 1571 C C . ASN A 1 197 ? -10.200 15.656 17.387 1.00 85.12 197 ASN A C 1
ATOM 1573 O O . ASN A 1 197 ? -10.242 16.528 16.521 1.00 85.12 197 ASN A O 1
ATOM 1577 N N . GLY A 1 198 ? -10.535 14.385 17.133 1.00 84.12 198 GLY A N 1
ATOM 1578 C CA . GLY A 1 198 ? -10.919 13.865 15.823 1.00 84.12 198 GLY A CA 1
ATOM 1579 C C . GLY A 1 198 ? -9.752 13.393 14.952 1.00 84.12 198 GLY A C 1
ATOM 1580 O O . GLY A 1 198 ? -10.011 12.873 13.863 1.00 84.12 198 GLY A O 1
ATOM 1581 N N . ASP A 1 199 ? -8.511 13.532 15.421 1.00 88.69 199 ASP A N 1
ATOM 1582 C CA . ASP A 1 199 ? -7.324 13.012 14.747 1.00 88.69 199 ASP A CA 1
ATOM 1583 C C . ASP A 1 199 ? -7.168 11.507 14.984 1.00 88.69 199 ASP A C 1
ATOM 1585 O O . ASP A 1 199 ? -7.779 10.915 15.877 1.00 88.69 199 ASP A O 1
ATOM 1589 N N . TYR A 1 200 ? -6.340 10.874 14.161 1.00 93.19 200 TYR A N 1
ATOM 1590 C CA . TYR A 1 200 ? -6.058 9.448 14.250 1.00 93.19 200 TYR A CA 1
ATOM 1591 C C . TYR A 1 200 ? -4.610 9.216 14.670 1.00 93.19 200 TYR A C 1
ATOM 1593 O O . TYR A 1 200 ? -3.711 9.957 14.280 1.00 93.19 200 TYR A O 1
ATOM 1601 N N . GLU A 1 201 ? -4.372 8.151 15.428 1.00 94.25 201 GLU A N 1
ATOM 1602 C CA . GLU A 1 201 ? -3.037 7.705 15.815 1.00 94.25 201 GLU A CA 1
ATOM 1603 C C . GLU A 1 201 ? -2.890 6.187 15.675 1.00 94.25 201 GLU A C 1
ATOM 1605 O O . GLU A 1 201 ? -3.863 5.439 15.765 1.00 94.25 201 GLU A O 1
ATOM 1610 N N . LEU A 1 202 ? -1.655 5.719 15.481 1.00 94.81 202 LEU A N 1
ATOM 1611 C CA . LEU A 1 202 ? -1.331 4.295 15.535 1.00 94.81 202 LEU A CA 1
ATOM 1612 C C . LEU A 1 202 ? -0.598 3.969 16.829 1.00 94.81 202 LEU A C 1
ATOM 1614 O O . LEU A 1 202 ? 0.577 4.303 17.004 1.00 94.81 202 LEU A O 1
ATOM 1618 N N . LYS A 1 203 ? -1.273 3.237 17.710 1.00 94.62 203 LYS A N 1
ATOM 1619 C CA . LYS A 1 203 ? -0.686 2.705 18.934 1.00 94.62 203 LYS A CA 1
ATOM 1620 C C . LYS A 1 203 ? -0.048 1.351 18.660 1.00 94.62 203 LYS A C 1
ATOM 1622 O O . LYS A 1 203 ? -0.695 0.425 18.181 1.00 94.62 203 LYS A O 1
ATOM 1627 N N . LYS A 1 204 ? 1.234 1.204 18.985 1.00 94.19 204 LYS A N 1
ATOM 1628 C CA . LYS A 1 204 ? 1.935 -0.084 18.882 1.00 94.19 204 LYS A CA 1
ATOM 1629 C C . LYS A 1 204 ? 1.468 -1.019 19.991 1.00 94.19 204 LYS A C 1
ATOM 1631 O O . LYS A 1 204 ? 1.451 -0.624 21.153 1.00 94.19 204 LYS A O 1
ATOM 1636 N N . LEU A 1 205 ? 1.125 -2.250 19.623 1.00 95.25 205 LEU A N 1
ATOM 1637 C CA . LEU A 1 205 ? 0.682 -3.279 20.563 1.00 95.25 205 LEU A CA 1
ATOM 1638 C C . LEU A 1 205 ? 1.777 -4.309 20.813 1.00 95.25 205 LEU A C 1
ATOM 1640 O O . LEU A 1 205 ? 2.126 -4.586 21.956 1.00 95.25 205 LEU A O 1
ATOM 1644 N N . ALA A 1 206 ? 2.319 -4.875 19.735 1.00 95.06 206 ALA A N 1
ATOM 1645 C CA . ALA A 1 206 ? 3.264 -5.979 19.807 1.00 95.06 206 ALA A CA 1
ATOM 1646 C C . ALA A 1 206 ? 4.183 -6.013 18.584 1.00 95.06 206 ALA A C 1
ATOM 1648 O O . ALA A 1 206 ? 3.875 -5.452 17.528 1.00 95.06 206 ALA A O 1
ATOM 1649 N N . GLN A 1 207 ? 5.307 -6.710 18.729 1.00 94.81 207 GLN A N 1
ATOM 1650 C CA . GLN A 1 207 ? 6.237 -6.993 17.643 1.00 94.81 207 GLN A CA 1
ATOM 1651 C C . GLN A 1 207 ? 6.645 -8.463 17.676 1.00 94.81 207 GLN A C 1
ATOM 1653 O O . GLN A 1 207 ? 6.837 -9.030 18.749 1.00 94.81 207 GLN A O 1
ATOM 1658 N N . ALA A 1 208 ? 6.787 -9.071 16.501 1.00 94.31 208 ALA A N 1
ATOM 1659 C CA . ALA A 1 208 ? 7.205 -10.457 16.354 1.00 94.31 208 ALA A CA 1
ATOM 1660 C C . ALA A 1 208 ? 8.162 -10.596 15.167 1.00 94.31 208 ALA A C 1
ATOM 1662 O O . ALA A 1 208 ? 7.861 -10.163 14.053 1.00 94.31 208 ALA A O 1
ATOM 1663 N N . GLN A 1 209 ? 9.323 -11.208 15.399 1.00 94.69 209 GLN A N 1
ATOM 1664 C CA . GLN A 1 209 ? 10.262 -11.543 14.333 1.00 94.69 209 GLN A CA 1
ATOM 1665 C C . GLN A 1 209 ? 9.769 -12.814 13.635 1.00 94.69 209 GLN A C 1
ATOM 1667 O O . GLN A 1 209 ? 9.957 -13.912 14.150 1.00 94.69 209 GLN A O 1
ATOM 1672 N N . LEU A 1 210 ? 9.124 -12.670 12.477 1.00 93.25 210 LEU A N 1
ATOM 1673 C CA . LEU A 1 210 ? 8.565 -13.818 11.756 1.00 93.25 210 LEU A CA 1
ATOM 1674 C C . LEU A 1 210 ? 9.600 -14.508 10.867 1.00 93.25 210 LEU A C 1
ATOM 1676 O O . LEU A 1 210 ? 9.518 -15.709 10.633 1.00 93.25 210 LEU A O 1
ATOM 1680 N N . HIS A 1 211 ? 10.567 -13.752 10.349 1.00 92.19 211 HIS A N 1
ATOM 1681 C CA . HIS A 1 211 ? 11.564 -14.278 9.423 1.00 92.19 211 HIS A CA 1
ATOM 1682 C C . HIS A 1 211 ? 12.863 -13.472 9.497 1.00 92.19 211 HIS A C 1
ATOM 1684 O O . HIS A 1 211 ? 12.811 -12.272 9.706 1.00 92.19 211 HIS A O 1
ATOM 1690 N N . GLN A 1 212 ? 14.037 -14.079 9.298 1.00 89.00 212 GLN A N 1
ATOM 1691 C CA . GLN A 1 212 ? 15.330 -13.361 9.362 1.00 89.00 212 GLN A CA 1
ATOM 1692 C C . GLN A 1 212 ? 15.581 -12.415 8.170 1.00 89.00 212 GLN A C 1
ATOM 1694 O O . GLN A 1 212 ? 16.530 -11.634 8.169 1.00 89.00 212 GLN A O 1
ATOM 1699 N N . ARG A 1 213 ? 14.760 -12.524 7.123 1.00 87.06 213 ARG A N 1
ATOM 1700 C CA . ARG A 1 213 ? 14.835 -11.750 5.874 1.00 87.06 213 ARG A CA 1
ATOM 1701 C C . ARG A 1 213 ? 13.465 -11.173 5.518 1.00 87.06 213 ARG A C 1
ATOM 1703 O O . ARG A 1 213 ? 12.484 -11.439 6.204 1.00 87.06 213 ARG A O 1
ATOM 1710 N N . LEU A 1 214 ? 13.410 -10.466 4.393 1.00 89.31 214 LEU A N 1
ATOM 1711 C CA . LEU A 1 214 ? 12.199 -9.910 3.794 1.00 89.31 214 LEU A CA 1
ATOM 1712 C C . LEU A 1 214 ? 11.044 -10.923 3.717 1.00 89.31 214 LEU A C 1
ATOM 1714 O O . LEU A 1 214 ? 11.221 -12.032 3.214 1.00 89.31 214 LEU A O 1
ATOM 1718 N N . ILE A 1 215 ? 9.857 -10.494 4.146 1.00 90.38 215 ILE A N 1
ATOM 1719 C CA . ILE A 1 215 ? 8.595 -11.199 3.900 1.00 90.38 215 ILE A CA 1
ATOM 1720 C C . ILE A 1 215 ? 8.000 -10.670 2.593 1.00 90.38 215 ILE A C 1
ATOM 1722 O O . ILE A 1 215 ? 7.887 -9.459 2.400 1.00 90.38 215 ILE A O 1
ATOM 1726 N N . SER A 1 216 ? 7.654 -11.578 1.682 1.00 90.94 216 SER A N 1
ATOM 1727 C CA . SER A 1 216 ? 7.165 -11.243 0.339 1.00 90.94 216 SER A CA 1
ATOM 1728 C C . SER A 1 216 ? 5.656 -11.012 0.274 1.00 90.94 216 SER A C 1
ATOM 1730 O O . SER A 1 216 ? 5.203 -10.240 -0.565 1.00 90.94 216 SER A O 1
ATOM 1732 N N . SER A 1 217 ? 4.886 -11.678 1.135 1.00 91.56 217 SER A N 1
ATOM 1733 C CA . SER A 1 217 ? 3.425 -11.624 1.157 1.00 91.56 217 SER A CA 1
ATOM 1734 C C . SER A 1 217 ? 2.900 -11.906 2.562 1.00 91.56 217 SER A C 1
ATOM 1736 O O . SER A 1 217 ? 3.511 -12.652 3.328 1.00 91.56 217 SER A O 1
ATOM 1738 N N . MET A 1 218 ? 1.756 -11.313 2.887 1.00 91.75 218 MET A N 1
ATOM 1739 C CA . MET A 1 218 ? 1.025 -11.534 4.127 1.00 91.75 218 MET A CA 1
ATOM 1740 C C . MET A 1 218 ? -0.470 -11.537 3.816 1.00 91.75 218 MET A C 1
ATOM 1742 O O . MET A 1 218 ? -0.956 -10.701 3.058 1.00 91.75 218 MET A O 1
ATOM 1746 N N . LYS A 1 219 ? -1.205 -12.471 4.418 1.00 92.44 219 LYS A N 1
ATOM 1747 C CA . LYS A 1 219 ? -2.659 -12.559 4.303 1.00 92.44 219 LYS A CA 1
ATOM 1748 C C . LYS A 1 219 ? -3.252 -12.867 5.670 1.00 92.44 219 LYS A C 1
ATOM 1750 O O . LYS A 1 219 ? -2.714 -13.692 6.403 1.00 92.44 219 LYS A O 1
ATOM 1755 N N . TYR A 1 220 ? -4.369 -12.225 5.982 1.00 91.19 220 TYR A N 1
ATOM 1756 C CA . TYR A 1 220 ? -5.176 -12.562 7.144 1.00 91.19 220 TYR A CA 1
ATOM 1757 C C . TYR A 1 220 ? -6.168 -13.670 6.779 1.00 91.19 220 TYR A C 1
ATOM 1759 O O . TYR A 1 220 ? -6.816 -13.618 5.730 1.00 91.19 220 TYR A O 1
ATOM 1767 N N . LEU A 1 221 ? -6.265 -14.674 7.644 1.00 90.88 221 LEU A N 1
ATOM 1768 C CA . LEU A 1 221 ? -7.257 -15.737 7.569 1.00 90.88 221 LEU A CA 1
ATOM 1769 C C . LEU A 1 221 ? -8.008 -15.736 8.897 1.00 90.88 221 LEU A C 1
ATOM 1771 O O . LEU A 1 221 ? -7.402 -15.980 9.942 1.00 90.88 221 LEU A O 1
ATOM 1775 N N . SER A 1 222 ? -9.308 -15.448 8.863 1.00 86.12 222 SER A N 1
ATOM 1776 C CA . SER A 1 222 ? -10.156 -15.642 10.032 1.00 86.12 222 SER A CA 1
ATOM 1777 C C . SER A 1 222 ? -10.288 -17.139 10.276 1.00 86.12 222 SER A C 1
ATOM 1779 O O . SER A 1 222 ? -10.633 -17.905 9.374 1.00 86.12 222 SER A O 1
ATOM 1781 N N . HIS A 1 223 ? -9.996 -17.579 11.495 1.00 82.50 223 HIS A N 1
ATOM 1782 C CA . HIS A 1 223 ? -10.366 -18.927 11.880 1.00 82.50 223 HIS A CA 1
ATOM 1783 C C . HIS A 1 223 ? -11.832 -18.896 12.306 1.00 82.50 223 HIS A C 1
ATOM 1785 O O . HIS A 1 223 ? -12.148 -18.497 13.424 1.00 82.50 223 HIS A O 1
ATOM 1791 N N . ASP A 1 224 ? -12.731 -19.322 11.420 1.00 68.19 224 ASP A N 1
ATOM 1792 C CA . ASP A 1 224 ? -14.085 -19.669 11.839 1.00 68.19 224 ASP A CA 1
ATOM 1793 C C . ASP A 1 224 ? -13.966 -20.873 12.777 1.00 68.19 224 ASP A C 1
ATOM 1795 O O . ASP A 1 224 ? -13.586 -21.968 12.350 1.00 68.19 224 ASP A O 1
ATOM 1799 N N . GLN A 1 225 ? -14.272 -20.694 14.061 1.00 51.38 225 GLN A N 1
ATOM 1800 C CA . GLN A 1 225 ? -14.540 -21.822 14.949 1.00 51.38 225 GLN A CA 1
ATOM 1801 C C . GLN A 1 225 ? -15.902 -22.423 14.577 1.00 51.38 225 GLN A C 1
ATOM 1803 O O . GLN A 1 225 ? -16.902 -22.235 15.261 1.00 51.38 225 GLN A O 1
ATOM 1808 N N . LYS A 1 226 ? -15.958 -23.154 13.463 1.00 48.34 226 LYS A N 1
ATOM 1809 C CA . LYS A 1 226 ? -17.016 -24.136 13.215 1.00 48.34 226 LYS A CA 1
ATOM 1810 C C . LYS A 1 226 ? -16.460 -25.510 13.567 1.00 48.34 226 LYS A C 1
ATOM 1812 O O . LYS A 1 226 ? -15.815 -26.137 12.735 1.00 48.34 226 LYS A O 1
ATOM 1817 N N . GLY A 1 227 ? -16.683 -25.951 14.808 1.00 44.72 227 GLY A N 1
ATOM 1818 C CA . GLY A 1 227 ? -16.326 -27.312 15.222 1.00 44.72 227 GLY A CA 1
ATOM 1819 C C . GLY A 1 227 ? -16.070 -27.550 16.712 1.00 44.72 227 GLY A C 1
ATOM 1820 O O . GLY A 1 227 ? -15.127 -28.256 17.040 1.00 44.72 227 GLY A O 1
ATOM 1821 N N . SER A 1 228 ? -16.885 -27.006 17.616 1.00 41.44 228 SER A N 1
ATOM 1822 C CA . SER A 1 228 ? -17.059 -27.572 18.966 1.00 41.44 228 SER A CA 1
ATOM 1823 C C . SER A 1 228 ? -18.544 -27.842 19.217 1.00 41.44 228 SER A C 1
ATOM 1825 O O . SER A 1 228 ? -19.176 -27.290 20.111 1.00 41.44 228 SER A O 1
ATOM 1827 N N . GLY A 1 229 ? -19.125 -28.674 18.354 1.00 43.44 229 GLY A N 1
ATOM 1828 C CA . GLY A 1 229 ? -20.409 -29.317 18.603 1.00 43.44 229 GLY A CA 1
ATOM 1829 C C . GLY A 1 229 ? -20.150 -30.741 19.069 1.00 43.44 229 GLY A C 1
ATOM 1830 O O . GLY A 1 229 ? -19.779 -31.555 18.233 1.00 43.44 229 GLY A O 1
ATOM 1831 N N . THR A 1 230 ? -20.304 -30.944 20.383 1.00 38.66 230 THR A N 1
ATOM 1832 C CA . THR A 1 230 ? -20.649 -32.191 21.108 1.00 38.66 230 THR A CA 1
ATOM 1833 C C . THR A 1 230 ? -20.061 -33.512 20.627 1.00 38.66 230 THR A C 1
ATOM 1835 O O . THR A 1 230 ? -20.502 -33.998 19.563 1.00 38.66 230 THR A O 1
#

Sequence (230 aa):
MPELEDLHIQTLIAHYLKENNLTKTLQALELEVNRKFQYDSLDEPLSSIINDRTNFLKLKAQQNEMDPDNSESKLYTPQQLSLIKSHQITVPSWSILKNRELKPLNLQNQKSLIIDSSLVELQLAGGHLLNAALFVTNNKYLYIHDIDNKKNILELKNPLTNGVSIKLVLGIPNTDYVLLCGMNGLLTATQLIKQENGDYELKKLAQAQLHQRLISSMKYLSHDQKGSGT

pLDDT: mean 82.39, std 14.24, range [38.66, 97.0]